Protein AF-A0A961FM32-F1 (afdb_monomer_lite)

Radius of gyration: 15.91 Å; chains: 1; bounding box: 37×33×44 Å

Structure (mmCIF, N/CA/C/O backbone):
data_AF-A0A961FM32-F1
#
_entry.id   AF-A0A961FM32-F1
#
loop_
_atom_site.group_PDB
_atom_site.id
_atom_site.type_symbol
_atom_site.label_atom_id
_atom_site.label_alt_id
_atom_site.label_comp_id
_atom_site.label_asym_id
_atom_site.label_entity_id
_atom_site.label_seq_id
_atom_site.pdbx_PDB_ins_code
_atom_site.Cartn_x
_atom_site.Cartn_y
_atom_site.Cartn_z
_atom_site.occupancy
_atom_site.B_iso_or_equiv
_atom_site.auth_seq_id
_atom_site.auth_comp_id
_atom_site.auth_asym_id
_atom_site.auth_atom_id
_atom_site.pdbx_PDB_model_num
ATOM 1 N N . MET A 1 1 ? -16.865 -15.121 -4.992 1.00 42.72 1 MET A N 1
ATOM 2 C CA . MET A 1 1 ? -15.811 -14.261 -5.569 1.00 42.72 1 MET A CA 1
ATOM 3 C C . MET A 1 1 ? -16.225 -12.824 -5.277 1.00 42.72 1 MET A C 1
ATOM 5 O O . MET A 1 1 ? -17.192 -12.374 -5.871 1.00 42.72 1 MET A O 1
ATOM 9 N N . GLN A 1 2 ? -15.641 -12.173 -4.262 1.00 54.59 2 GLN A N 1
ATOM 10 C CA . GLN A 1 2 ? -15.967 -10.772 -3.947 1.00 54.59 2 GLN A CA 1
ATOM 11 C C . GLN A 1 2 ? -15.608 -9.899 -5.155 1.00 54.59 2 GLN A C 1
ATOM 13 O O . GLN A 1 2 ? -14.522 -10.049 -5.718 1.00 54.59 2 GLN A O 1
ATOM 18 N N . ASP A 1 3 ? -16.516 -9.019 -5.566 1.00 70.19 3 ASP A N 1
ATOM 19 C CA . ASP A 1 3 ? -16.260 -8.085 -6.655 1.00 70.19 3 ASP A CA 1
ATOM 20 C C . ASP A 1 3 ? -15.206 -7.050 -6.222 1.00 70.19 3 ASP A C 1
ATOM 22 O O . ASP A 1 3 ? -15.407 -6.280 -5.283 1.00 70.19 3 ASP A O 1
ATOM 26 N N . LEU A 1 4 ? -14.058 -7.044 -6.906 1.00 83.88 4 LEU A N 1
ATOM 27 C CA . LEU A 1 4 ? -12.960 -6.093 -6.691 1.00 83.88 4 LEU A CA 1
ATOM 28 C C . LEU A 1 4 ? -13.170 -4.768 -7.451 1.00 83.88 4 LEU A C 1
ATOM 30 O O . LEU A 1 4 ? -12.236 -3.975 -7.583 1.00 83.88 4 LEU A O 1
ATOM 34 N N . ALA A 1 5 ? -14.371 -4.502 -7.979 1.00 84.81 5 ALA A N 1
ATOM 35 C CA . ALA A 1 5 ? -14.713 -3.237 -8.630 1.00 84.81 5 ALA A CA 1
ATOM 36 C C . ALA A 1 5 ? -14.410 -2.015 -7.749 1.00 84.81 5 ALA A C 1
ATOM 38 O O . ALA A 1 5 ? -13.849 -1.036 -8.239 1.00 84.81 5 ALA A O 1
ATOM 39 N N . TRP A 1 6 ? -14.684 -2.092 -6.444 1.00 85.62 6 TRP A N 1
ATOM 40 C CA . TRP A 1 6 ? -14.398 -0.994 -5.516 1.00 85.62 6 TRP A CA 1
ATOM 41 C C . TRP A 1 6 ? -12.891 -0.729 -5.353 1.00 85.62 6 TRP A C 1
ATOM 43 O O . TRP A 1 6 ? -12.487 0.426 -5.236 1.00 85.62 6 TRP A O 1
ATOM 53 N N . VAL A 1 7 ? -12.045 -1.768 -5.406 1.00 87.62 7 VAL A N 1
ATOM 54 C CA . VAL A 1 7 ? -10.578 -1.613 -5.370 1.00 87.62 7 VAL A CA 1
ATOM 55 C C . VAL A 1 7 ? -10.103 -0.869 -6.611 1.00 87.62 7 VAL A C 1
ATOM 57 O O . VAL A 1 7 ? -9.335 0.085 -6.512 1.00 87.62 7 VAL A O 1
ATOM 60 N N . ARG A 1 8 ? -10.609 -1.264 -7.785 1.00 87.81 8 ARG A N 1
ATOM 61 C CA . ARG A 1 8 ? -10.300 -0.590 -9.053 1.00 87.81 8 ARG A CA 1
ATOM 62 C C . ARG A 1 8 ? -10.739 0.872 -9.037 1.00 87.81 8 ARG A C 1
ATOM 64 O O . ARG A 1 8 ? -9.985 1.734 -9.485 1.00 87.81 8 ARG A O 1
ATOM 71 N N . TRP A 1 9 ? -11.916 1.154 -8.485 1.00 88.25 9 TRP A N 1
ATOM 72 C CA . TRP A 1 9 ? -12.393 2.520 -8.294 1.00 88.25 9 TRP A CA 1
ATOM 73 C C . TRP A 1 9 ? -11.444 3.333 -7.399 1.00 88.25 9 TRP A C 1
ATOM 75 O O . TRP A 1 9 ? -10.971 4.381 -7.832 1.00 88.25 9 TRP A O 1
ATOM 85 N N . LEU A 1 10 ? -11.054 2.819 -6.224 1.00 88.38 10 LEU A N 1
ATOM 86 C CA . LEU A 1 10 ? -10.088 3.499 -5.344 1.00 88.38 10 LEU A CA 1
ATOM 87 C C . LEU A 1 10 ? -8.738 3.744 -6.027 1.00 88.38 10 LEU A C 1
ATOM 89 O O . LEU A 1 10 ? -8.138 4.808 -5.880 1.00 88.38 10 LEU A O 1
ATOM 93 N N . PHE A 1 11 ? -8.245 2.764 -6.783 1.00 93.12 11 PHE A N 1
ATOM 94 C CA . PHE A 1 11 ? -6.958 2.879 -7.466 1.00 93.12 11 PHE A CA 1
ATOM 95 C C . PHE A 1 11 ? -7.009 3.828 -8.666 1.00 93.12 11 PHE A C 1
ATOM 97 O O . PHE A 1 11 ? -5.969 4.347 -9.072 1.00 93.12 11 PHE A O 1
ATOM 104 N N . THR A 1 12 ? -8.192 4.118 -9.207 1.00 91.69 12 THR A N 1
ATOM 105 C CA . THR A 1 12 ? -8.351 5.106 -10.283 1.00 91.69 12 THR A CA 1
ATOM 106 C C . THR A 1 12 ? -7.938 6.501 -9.810 1.00 91.69 12 THR A C 1
ATOM 108 O O . THR A 1 12 ? -7.167 7.172 -10.493 1.00 91.69 12 THR A O 1
ATOM 111 N N . ASP A 1 13 ? -8.357 6.914 -8.611 1.00 90.69 13 ASP A N 1
ATOM 112 C CA . ASP A 1 13 ? -7.952 8.212 -8.056 1.00 90.69 13 ASP A CA 1
ATOM 113 C C . ASP A 1 13 ? -6.438 8.273 -7.804 1.00 90.69 13 ASP A C 1
ATOM 115 O O . ASP A 1 13 ? -5.785 9.251 -8.167 1.00 90.69 13 ASP A O 1
ATOM 119 N N . LEU A 1 14 ? -5.853 7.199 -7.260 1.00 93.25 14 LEU A N 1
ATOM 120 C CA . LEU A 1 14 ? -4.407 7.120 -7.018 1.00 93.25 14 LEU A CA 1
ATOM 121 C C . LEU A 1 14 ? -3.602 7.224 -8.311 1.00 93.25 14 LEU A C 1
ATOM 123 O O . LEU A 1 14 ? -2.654 7.998 -8.393 1.00 93.25 14 LEU A O 1
ATOM 127 N N . THR A 1 15 ? -3.967 6.437 -9.322 1.00 92.44 15 THR A N 1
ATOM 128 C CA . THR A 1 15 ? -3.249 6.391 -10.606 1.00 92.44 15 THR A CA 1
ATOM 129 C C . THR A 1 15 ? -3.373 7.691 -11.394 1.00 92.44 15 THR A C 1
ATOM 131 O O . THR A 1 15 ? -2.445 8.034 -12.128 1.00 92.44 15 THR A O 1
ATOM 134 N N . ARG A 1 16 ? -4.475 8.429 -11.211 1.00 92.06 16 ARG A N 1
ATOM 135 C CA . ARG A 1 16 ? -4.682 9.760 -11.789 1.00 92.06 16 ARG A CA 1
ATOM 136 C C . ARG A 1 16 ? -3.853 10.837 -11.090 1.00 92.06 16 ARG A C 1
ATOM 138 O O . ARG A 1 16 ? -3.286 11.688 -11.765 1.00 92.06 16 ARG A O 1
ATOM 145 N N . GLU A 1 17 ? -3.822 10.838 -9.759 1.00 93.31 17 GLU A N 1
ATOM 146 C CA . GLU A 1 17 ? -3.236 11.937 -8.976 1.00 93.31 17 GLU A CA 1
ATOM 147 C C . GLU A 1 17 ? -1.742 11.756 -8.683 1.00 93.31 17 GLU A C 1
ATOM 149 O O . GLU A 1 17 ? -1.040 12.738 -8.445 1.00 93.31 17 GLU A O 1
ATOM 154 N N . LEU A 1 18 ? -1.235 10.522 -8.701 1.00 93.06 18 LEU A N 1
ATOM 155 C CA . LEU A 1 18 ? 0.151 10.232 -8.346 1.00 93.06 18 LEU A CA 1
ATOM 156 C C . LEU A 1 18 ? 0.997 9.890 -9.562 1.00 93.06 18 LEU A C 1
ATOM 158 O O . LEU A 1 18 ? 0.548 9.285 -10.540 1.00 93.06 18 LEU A O 1
ATOM 162 N N . SER A 1 19 ? 2.276 10.249 -9.479 1.00 89.19 19 SER A N 1
ATOM 163 C CA . SER A 1 19 ? 3.263 9.839 -10.470 1.00 89.19 19 SER A CA 1
ATOM 164 C C . SER A 1 19 ? 3.929 8.498 -10.141 1.00 89.19 19 SER A C 1
ATOM 166 O O . SER A 1 19 ? 4.382 7.797 -11.047 1.00 89.19 19 SER A O 1
ATOM 168 N N . GLN A 1 20 ? 3.972 8.148 -8.857 1.00 91.00 20 GLN A N 1
ATOM 169 C CA . GLN A 1 20 ? 4.629 6.965 -8.316 1.00 91.00 20 GLN A CA 1
ATOM 170 C C . GLN A 1 20 ? 4.106 6.644 -6.910 1.00 91.00 20 GLN A C 1
ATOM 172 O O . GLN A 1 20 ? 3.483 7.496 -6.273 1.00 91.00 20 GLN A O 1
ATOM 177 N N . LEU A 1 21 ? 4.413 5.439 -6.429 1.00 89.88 21 LEU A N 1
ATOM 178 C CA . LEU A 1 21 ? 4.293 5.052 -5.022 1.00 89.88 21 LEU A CA 1
ATOM 179 C C . LEU A 1 21 ? 5.697 4.851 -4.443 1.00 89.88 21 LEU A C 1
ATOM 181 O O . LEU A 1 21 ? 6.405 5.834 -4.220 1.00 89.88 21 LEU A O 1
ATOM 185 N N . SER A 1 22 ? 6.117 3.598 -4.246 1.00 87.25 22 SER A N 1
ATOM 186 C CA . SER A 1 22 ? 7.429 3.276 -3.683 1.00 87.25 22 SER A CA 1
ATOM 187 C C . SER A 1 22 ? 8.531 3.232 -4.741 1.00 87.25 22 SER A C 1
ATOM 189 O O . SER A 1 22 ? 9.680 3.579 -4.476 1.00 87.25 22 SER A O 1
ATOM 191 N N . LEU A 1 23 ? 8.175 2.808 -5.953 1.00 85.44 23 LEU A N 1
ATOM 192 C CA . LEU A 1 23 ? 9.085 2.658 -7.082 1.00 85.44 23 LEU A CA 1
ATOM 193 C C . LEU A 1 23 ? 9.079 3.882 -7.996 1.00 85.44 23 LEU A C 1
ATOM 195 O O . LEU A 1 23 ? 8.018 4.332 -8.429 1.00 85.44 23 LEU A O 1
ATOM 199 N N . THR A 1 24 ? 10.269 4.352 -8.370 1.00 85.25 24 THR A N 1
ATOM 200 C CA . THR A 1 24 ? 10.417 5.280 -9.497 1.00 85.25 24 THR A CA 1
ATOM 201 C C . THR A 1 24 ? 9.966 4.577 -10.787 1.00 85.25 24 THR A C 1
ATOM 203 O O . THR A 1 24 ? 10.417 3.455 -11.041 1.00 85.25 24 THR A O 1
ATOM 206 N N . PRO A 1 25 ? 9.093 5.192 -11.606 1.00 86.38 25 PRO A N 1
ATOM 207 C CA . PRO A 1 25 ? 8.644 4.604 -12.863 1.00 86.38 25 PRO A CA 1
ATOM 208 C C . PRO A 1 25 ? 9.808 4.361 -13.824 1.00 86.38 25 PRO A C 1
ATOM 210 O O . PRO A 1 25 ? 10.681 5.217 -13.964 1.00 86.38 25 PRO A O 1
ATOM 213 N N . ALA A 1 26 ? 9.786 3.225 -14.520 1.00 86.19 26 ALA A N 1
ATOM 214 C CA . ALA A 1 26 ? 10.669 2.996 -15.656 1.00 86.19 26 ALA A CA 1
ATOM 215 C C . ALA A 1 26 ? 10.279 3.942 -16.801 1.00 86.19 26 ALA A C 1
ATOM 217 O O . ALA A 1 26 ? 9.090 4.129 -17.091 1.00 86.19 26 ALA A O 1
ATOM 218 N N . ALA A 1 27 ? 11.274 4.537 -17.451 1.00 86.38 27 ALA A N 1
ATOM 219 C CA . ALA A 1 27 ? 11.065 5.452 -18.557 1.00 86.38 27 ALA A CA 1
ATOM 220 C C . ALA A 1 27 ? 10.552 4.710 -19.799 1.00 86.38 27 ALA A C 1
ATOM 222 O O . ALA A 1 27 ? 10.791 3.521 -20.007 1.00 86.38 27 ALA A O 1
ATOM 223 N N . LYS A 1 28 ? 9.881 5.443 -20.693 1.00 87.25 28 LYS A N 1
ATOM 224 C CA . LYS A 1 28 ? 9.380 4.901 -21.969 1.00 87.25 28 LYS A CA 1
ATOM 225 C C . LYS A 1 28 ? 10.495 4.314 -22.847 1.00 87.25 28 LYS A C 1
ATOM 227 O O . LYS A 1 28 ? 10.240 3.416 -23.644 1.00 87.25 28 LYS A O 1
ATOM 232 N N . THR A 1 29 ? 11.702 4.855 -22.719 1.00 88.12 29 THR A N 1
ATOM 233 C CA . THR A 1 29 ? 12.902 4.458 -23.465 1.00 88.12 29 THR A CA 1
ATOM 234 C C . THR A 1 29 ? 13.681 3.332 -22.795 1.00 88.12 29 THR A C 1
ATOM 236 O O . THR A 1 29 ? 14.623 2.823 -23.399 1.00 88.12 29 THR A O 1
ATOM 239 N N . ASP A 1 30 ? 13.321 2.947 -21.569 1.00 86.75 30 ASP A N 1
ATOM 240 C CA . ASP A 1 30 ? 14.053 1.916 -20.847 1.00 86.75 30 ASP A CA 1
ATOM 241 C C . ASP A 1 30 ? 13.813 0.537 -21.473 1.00 86.75 30 ASP A C 1
ATOM 243 O O . ASP A 1 30 ? 12.675 0.178 -21.805 1.00 86.75 30 ASP A O 1
ATOM 247 N N . PRO A 1 31 ? 14.863 -0.291 -21.596 1.00 85.69 31 PRO A N 1
ATOM 248 C CA . PRO A 1 31 ? 14.698 -1.680 -21.984 1.00 85.69 31 PRO A CA 1
ATOM 249 C C . PRO A 1 31 ? 13.795 -2.464 -21.007 1.00 85.69 31 PRO A C 1
ATOM 251 O O . PRO A 1 31 ? 13.858 -2.240 -19.796 1.00 85.69 31 PRO A O 1
ATOM 254 N N . PRO A 1 32 ? 13.034 -3.479 -21.470 1.00 82.69 32 PRO A N 1
ATOM 255 C CA . PRO A 1 32 ? 12.127 -4.260 -20.616 1.00 82.69 32 PRO A CA 1
ATOM 256 C C . PRO A 1 32 ? 12.760 -4.930 -19.385 1.00 82.69 32 PRO A C 1
ATOM 258 O O . PRO A 1 32 ? 12.075 -5.221 -18.406 1.00 82.69 32 PRO A O 1
ATOM 261 N N . TRP A 1 33 ? 14.066 -5.201 -19.408 1.00 85.62 33 TRP A N 1
ATOM 262 C CA . TRP A 1 33 ? 14.764 -5.802 -18.271 1.00 85.62 33 TRP A CA 1
ATOM 263 C C . TRP A 1 33 ? 14.967 -4.823 -17.103 1.00 85.62 33 TRP A C 1
ATOM 265 O O . TRP A 1 33 ? 15.111 -5.282 -15.968 1.00 85.62 33 TRP A O 1
ATOM 275 N N . VAL A 1 34 ? 14.916 -3.504 -17.338 1.00 88.00 34 VAL A N 1
ATOM 276 C CA . VAL A 1 34 ? 15.075 -2.472 -16.295 1.00 88.00 34 VAL A CA 1
ATOM 277 C C . VAL A 1 34 ? 13.967 -2.589 -15.254 1.00 88.00 34 VAL A C 1
ATOM 279 O O . VAL A 1 34 ? 14.251 -2.676 -14.061 1.00 88.00 34 VAL A O 1
ATOM 282 N N . SER A 1 35 ? 12.705 -2.708 -15.680 1.00 88.94 35 SER A N 1
ATOM 283 C CA . SER A 1 35 ? 11.584 -2.895 -14.749 1.00 88.94 35 SER A CA 1
ATOM 284 C C . SER A 1 35 ? 11.724 -4.190 -13.940 1.00 88.94 35 SER A C 1
ATOM 286 O O . SER A 1 35 ? 11.384 -4.233 -12.761 1.00 88.94 35 SER A O 1
ATOM 288 N N . SER A 1 36 ? 12.285 -5.245 -14.536 1.00 89.38 36 SER A N 1
ATOM 289 C CA . SER A 1 36 ? 12.526 -6.507 -13.830 1.00 89.38 36 SER A CA 1
ATOM 290 C C . SER A 1 36 ? 13.600 -6.361 -12.748 1.00 89.38 36 SER A C 1
ATOM 292 O O . SER A 1 36 ? 13.448 -6.924 -11.664 1.00 89.38 36 SER A O 1
ATOM 294 N N . GLN A 1 37 ? 14.666 -5.598 -13.005 1.00 90.56 37 GLN A N 1
ATOM 295 C CA . GLN A 1 37 ? 15.701 -5.308 -12.007 1.00 90.56 37 GLN A CA 1
ATOM 296 C C . GLN A 1 37 ? 15.179 -4.399 -10.893 1.00 90.56 37 GLN A C 1
ATOM 298 O O . GLN A 1 37 ? 15.343 -4.731 -9.721 1.00 90.56 37 GLN A O 1
ATOM 303 N N . LEU A 1 38 ? 14.494 -3.306 -11.243 1.00 92.12 38 LEU A N 1
ATOM 304 C CA . LEU A 1 38 ? 13.891 -2.389 -10.272 1.00 92.12 38 LEU A CA 1
ATOM 305 C C . LEU A 1 38 ? 12.905 -3.117 -9.354 1.00 92.12 38 LEU A C 1
ATOM 307 O O . LEU A 1 38 ? 12.938 -2.933 -8.139 1.00 92.12 38 LEU A O 1
ATOM 311 N N . TRP A 1 39 ? 12.085 -4.007 -9.916 1.00 94.44 39 TRP A N 1
ATOM 312 C CA . TRP A 1 39 ? 11.168 -4.833 -9.139 1.00 94.44 39 TRP A CA 1
ATOM 313 C C . TRP A 1 39 ? 11.886 -5.779 -8.182 1.00 94.44 39 TRP A C 1
ATOM 315 O O . TRP A 1 39 ? 11.525 -5.844 -7.011 1.00 94.44 39 TRP A O 1
ATOM 325 N N . ARG A 1 40 ? 12.931 -6.483 -8.636 1.00 93.69 40 ARG A N 1
ATOM 326 C CA . ARG A 1 40 ? 13.734 -7.359 -7.764 1.00 93.69 40 ARG A CA 1
ATOM 327 C C . ARG A 1 40 ? 14.369 -6.581 -6.615 1.00 93.69 40 ARG A C 1
ATOM 329 O O . ARG A 1 40 ? 14.265 -7.009 -5.468 1.00 93.69 40 ARG A O 1
ATOM 336 N N . SER A 1 41 ? 14.969 -5.427 -6.906 1.00 93.06 41 SER A N 1
ATOM 337 C CA . SER A 1 41 ? 15.562 -4.555 -5.889 1.00 93.06 41 SER A CA 1
ATOM 338 C C . SER A 1 41 ? 14.517 -4.080 -4.885 1.00 93.06 41 SER A C 1
ATOM 340 O O . SER A 1 41 ? 14.734 -4.195 -3.682 1.00 93.06 41 SER A O 1
ATOM 342 N N . TYR A 1 42 ? 13.351 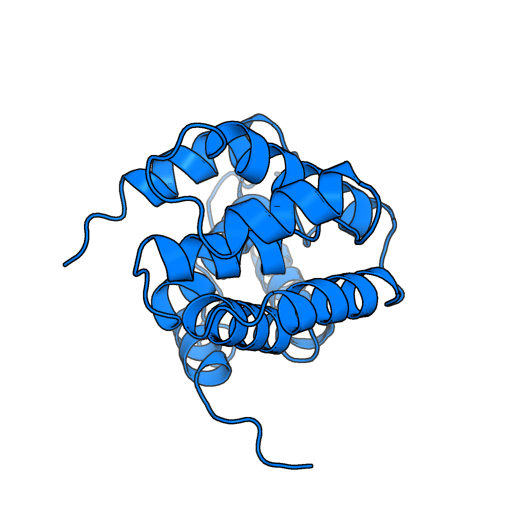-3.634 -5.354 1.00 94.19 42 TYR A N 1
ATOM 343 C CA . TYR A 1 42 ? 12.236 -3.267 -4.484 1.00 94.19 42 TYR A CA 1
ATOM 344 C C . TYR A 1 42 ? 11.787 -4.423 -3.594 1.00 94.19 42 TYR A C 1
ATOM 346 O O . TYR A 1 42 ? 11.620 -4.246 -2.386 1.00 94.19 42 TYR A O 1
ATOM 354 N N . VAL A 1 43 ? 11.635 -5.619 -4.163 1.00 95.19 43 VAL A N 1
ATOM 355 C CA . VAL A 1 43 ? 11.213 -6.797 -3.408 1.00 95.19 43 VAL A CA 1
ATOM 356 C C . VAL A 1 43 ? 12.191 -7.099 -2.274 1.00 95.19 43 VAL A C 1
ATOM 358 O O . VAL A 1 43 ? 11.767 -7.271 -1.132 1.00 95.19 43 VAL A O 1
ATOM 361 N N . MET A 1 44 ? 13.490 -7.115 -2.578 1.00 94.12 44 MET A N 1
ATOM 362 C CA . MET A 1 44 ? 14.537 -7.471 -1.619 1.00 94.12 44 MET A CA 1
ATOM 363 C C . MET A 1 44 ? 14.793 -6.389 -0.573 1.00 94.12 44 MET A C 1
ATOM 365 O O . MET A 1 44 ? 15.023 -6.705 0.589 1.00 94.12 44 MET A O 1
ATOM 369 N N . GLN A 1 45 ? 14.766 -5.118 -0.971 1.00 92.69 45 GLN A N 1
ATOM 370 C CA . GLN A 1 45 ? 15.179 -4.007 -0.110 1.00 92.69 45 GLN A CA 1
ATOM 371 C C . GLN A 1 45 ? 14.009 -3.365 0.635 1.00 92.69 45 GLN A C 1
ATOM 373 O O . GLN A 1 45 ? 14.209 -2.736 1.671 1.00 92.69 45 GLN A O 1
ATOM 378 N N . GLN A 1 46 ? 12.785 -3.489 0.117 1.00 93.25 46 GLN A N 1
ATOM 379 C CA . GLN A 1 46 ? 11.623 -2.795 0.666 1.00 93.25 46 GLN A CA 1
ATOM 380 C C . GLN A 1 46 ? 10.483 -3.747 0.999 1.00 93.25 46 GLN A C 1
ATOM 382 O O . GLN A 1 46 ? 9.981 -3.716 2.122 1.00 93.25 46 GLN A O 1
ATOM 387 N N . PHE A 1 47 ? 10.051 -4.588 0.057 1.00 94.81 47 PHE A N 1
ATOM 388 C CA . PHE A 1 47 ? 8.854 -5.394 0.276 1.00 94.81 47 PHE A CA 1
ATOM 389 C C . PHE A 1 47 ? 9.050 -6.431 1.380 1.00 94.81 47 PHE A C 1
ATOM 391 O O . PHE A 1 47 ? 8.387 -6.346 2.411 1.00 94.81 47 PHE A O 1
ATOM 398 N N . ARG A 1 48 ? 9.987 -7.364 1.190 1.00 94.44 48 ARG A N 1
ATOM 399 C CA . ARG A 1 48 ? 10.264 -8.450 2.138 1.00 94.44 48 ARG A CA 1
ATOM 400 C C . ARG A 1 48 ? 10.627 -7.948 3.541 1.00 94.44 48 ARG A C 1
ATOM 402 O O . ARG A 1 48 ? 9.942 -8.330 4.487 1.00 94.44 48 ARG A O 1
ATOM 409 N N . PRO A 1 49 ? 11.629 -7.063 3.716 1.00 92.56 49 PRO A N 1
ATOM 410 C CA . PRO A 1 49 ? 12.076 -6.689 5.057 1.00 92.56 49 PRO A CA 1
ATOM 411 C C . PRO A 1 49 ? 11.126 -5.727 5.781 1.00 92.56 49 PRO A C 1
ATOM 413 O O . PRO A 1 49 ? 11.226 -5.577 6.997 1.00 92.56 49 PRO A O 1
ATOM 416 N N . ARG A 1 50 ? 10.232 -5.031 5.062 1.00 92.12 50 ARG A N 1
ATOM 417 C CA . ARG A 1 50 ? 9.501 -3.884 5.620 1.00 92.12 50 ARG A CA 1
ATOM 418 C C . ARG A 1 50 ? 8.027 -3.840 5.233 1.00 92.12 50 ARG A C 1
ATOM 420 O O . ARG A 1 50 ? 7.171 -3.920 6.111 1.00 92.12 50 ARG A O 1
ATOM 427 N N . ILE A 1 51 ? 7.699 -3.682 3.951 1.00 95.12 51 ILE A N 1
ATOM 428 C CA . ILE A 1 51 ? 6.316 -3.390 3.533 1.00 95.12 51 ILE A CA 1
ATOM 429 C C . ILE A 1 51 ? 5.387 -4.595 3.723 1.00 95.12 51 ILE A C 1
ATOM 431 O O . ILE A 1 51 ? 4.283 -4.426 4.235 1.00 95.12 51 ILE A O 1
ATOM 435 N N . GLY A 1 52 ? 5.820 -5.802 3.356 1.00 95.38 52 GLY A N 1
ATOM 436 C CA . GLY A 1 52 ? 5.059 -7.042 3.526 1.00 95.38 52 GLY A CA 1
ATOM 437 C C . GLY A 1 52 ? 4.661 -7.286 4.988 1.00 95.38 52 GLY A C 1
ATOM 438 O O . GLY A 1 52 ? 3.462 -7.386 5.273 1.00 95.38 52 GLY A O 1
ATOM 439 N N . PRO A 1 53 ? 5.621 -7.285 5.937 1.00 95.25 53 PRO A N 1
ATOM 440 C CA . PRO A 1 53 ? 5.323 -7.367 7.365 1.00 95.25 53 PRO A CA 1
ATOM 441 C C . PRO A 1 53 ? 4.368 -6.269 7.854 1.00 95.25 53 PRO A C 1
ATOM 443 O O . PRO A 1 53 ? 3.430 -6.560 8.597 1.00 95.25 53 PRO A O 1
ATOM 446 N N . VAL A 1 54 ? 4.547 -5.015 7.413 1.00 96.00 54 VAL A N 1
ATOM 447 C CA . VAL A 1 54 ? 3.654 -3.907 7.796 1.00 96.00 54 VAL A CA 1
ATOM 448 C C . VAL A 1 54 ? 2.232 -4.115 7.277 1.00 96.00 54 VAL A C 1
ATOM 450 O O . VAL A 1 54 ? 1.292 -3.949 8.052 1.00 96.00 54 VAL A O 1
ATOM 453 N N . LEU A 1 55 ? 2.053 -4.503 6.010 1.00 97.31 55 LEU A N 1
ATOM 454 C CA . LEU A 1 55 ? 0.735 -4.788 5.429 1.00 97.31 55 LEU A CA 1
ATOM 455 C C . LEU A 1 55 ? -0.002 -5.850 6.244 1.00 97.31 55 LEU A C 1
ATOM 457 O O . LEU A 1 55 ? -1.162 -5.664 6.612 1.00 97.31 55 LEU A O 1
ATOM 461 N N . ARG A 1 56 ? 0.693 -6.938 6.583 1.00 96.31 56 ARG A N 1
ATOM 462 C CA . ARG A 1 56 ? 0.140 -8.012 7.406 1.00 96.31 56 ARG A CA 1
ATOM 463 C C . ARG A 1 56 ? -0.236 -7.537 8.803 1.00 96.31 56 ARG A C 1
ATOM 465 O O . ARG A 1 56 ? -1.361 -7.769 9.244 1.00 96.31 56 ARG A O 1
ATOM 472 N N . HIS A 1 57 ? 0.690 -6.898 9.515 1.00 96.56 57 HIS A N 1
ATOM 473 C CA . HIS A 1 57 ? 0.445 -6.456 10.886 1.00 96.56 57 HIS A CA 1
ATOM 474 C C . HIS A 1 57 ? -0.662 -5.404 10.953 1.00 96.56 57 HIS A C 1
ATOM 476 O O . HIS A 1 57 ? -1.486 -5.452 11.864 1.00 96.56 57 HIS A O 1
ATOM 482 N N . ALA A 1 58 ? -0.727 -4.496 9.978 1.00 97.25 58 ALA A N 1
ATOM 483 C CA . ALA A 1 58 ? -1.795 -3.512 9.887 1.00 97.25 58 ALA A CA 1
ATOM 484 C C . ALA A 1 58 ? -3.149 -4.176 9.607 1.00 97.25 58 ALA A C 1
ATOM 486 O O . ALA A 1 58 ? -4.129 -3.853 10.273 1.00 97.25 58 ALA A O 1
ATOM 487 N N . TRP A 1 59 ? -3.207 -5.148 8.692 1.00 97.25 59 TRP A N 1
ATOM 488 C CA . TRP A 1 59 ? -4.439 -5.884 8.405 1.00 97.25 59 TRP A CA 1
ATOM 489 C C . TRP A 1 59 ? -4.960 -6.632 9.641 1.00 97.25 59 TRP A C 1
ATOM 491 O O . TRP A 1 59 ? -6.117 -6.463 10.012 1.00 97.25 59 TRP A O 1
ATOM 501 N N . LEU A 1 60 ? -4.090 -7.374 10.340 1.00 96.00 60 LEU A N 1
ATOM 502 C CA . LEU A 1 60 ? -4.445 -8.098 11.571 1.00 96.00 60 LEU A CA 1
ATOM 503 C C . LEU A 1 60 ? -4.845 -7.150 12.711 1.00 96.00 60 LEU A C 1
ATOM 505 O O . LEU A 1 60 ? -5.762 -7.437 13.480 1.00 96.00 60 LEU A O 1
ATOM 509 N N . ALA A 1 61 ? -4.153 -6.017 12.854 1.00 95.94 61 ALA A N 1
ATOM 510 C CA . ALA A 1 61 ? -4.495 -5.020 13.862 1.00 95.94 61 ALA A CA 1
ATOM 511 C C . ALA A 1 61 ? -5.851 -4.366 13.567 1.00 95.94 61 ALA A C 1
ATOM 513 O O . ALA A 1 61 ? -6.617 -4.116 14.498 1.00 95.94 61 ALA A O 1
ATOM 514 N N . ALA A 1 62 ? -6.163 -4.107 12.296 1.00 95.56 62 ALA A N 1
ATOM 515 C CA . ALA A 1 62 ? -7.463 -3.600 11.882 1.00 95.56 62 ALA A CA 1
ATOM 516 C C . ALA A 1 62 ? -8.572 -4.629 12.139 1.00 95.56 62 ALA A C 1
ATOM 518 O O . ALA A 1 62 ? -9.562 -4.282 12.778 1.00 95.56 62 ALA A O 1
ATOM 519 N N . GLU A 1 63 ? -8.363 -5.890 11.758 1.00 94.62 63 GLU A N 1
ATOM 520 C CA . GLU A 1 63 ? -9.320 -6.984 11.973 1.00 94.62 63 GLU A CA 1
ATOM 521 C C . GLU A 1 63 ? -9.698 -7.115 13.458 1.00 94.62 63 GLU A C 1
ATOM 523 O O . GLU A 1 63 ? -10.871 -7.219 13.807 1.00 94.62 63 GLU A O 1
ATOM 528 N N . LYS A 1 64 ? -8.708 -7.006 14.352 1.00 94.31 64 LYS A N 1
ATOM 529 C CA . LYS A 1 64 ? -8.897 -7.083 15.811 1.00 94.31 64 LYS A CA 1
ATOM 530 C C . LYS A 1 64 ? -9.349 -5.770 16.461 1.00 94.31 64 LYS A C 1
ATOM 532 O O . LYS A 1 64 ? -9.465 -5.690 17.680 1.00 94.31 64 LYS A O 1
ATOM 537 N N . GLY A 1 65 ? -9.537 -4.697 15.694 1.00 92.44 65 GLY A N 1
ATOM 538 C CA . GLY A 1 65 ? -9.882 -3.379 16.238 1.00 92.44 65 GLY A CA 1
ATOM 539 C C . GLY A 1 65 ? -8.775 -2.705 17.064 1.00 92.44 65 GLY A C 1
ATOM 540 O O . GLY A 1 65 ? -9.037 -1.747 17.797 1.00 92.44 65 GLY A O 1
ATOM 541 N N . HIS A 1 66 ? -7.526 -3.159 16.944 1.00 93.31 66 HIS A N 1
ATOM 542 C CA . HIS A 1 66 ? -6.362 -2.694 17.701 1.00 93.31 66 HIS A CA 1
ATOM 543 C C . HIS A 1 66 ? -5.798 -1.367 17.160 1.00 93.31 66 HIS A C 1
ATOM 545 O O . HIS A 1 66 ? -4.675 -1.290 16.657 1.00 93.31 66 HIS A O 1
ATOM 551 N N . THR A 1 67 ? -6.540 -0.269 17.319 1.00 90.19 67 THR A N 1
ATOM 552 C CA . THR A 1 67 ? -6.141 1.055 16.800 1.00 90.19 67 THR A CA 1
ATOM 553 C C . THR A 1 67 ? -4.799 1.554 17.351 1.00 90.19 67 THR A C 1
ATOM 555 O O . THR A 1 67 ? -4.038 2.195 16.631 1.00 90.19 67 THR A O 1
ATOM 558 N N . ARG A 1 68 ? -4.458 1.245 18.613 1.00 92.62 68 ARG A N 1
ATOM 559 C CA . ARG A 1 68 ? -3.136 1.590 19.174 1.00 92.62 68 ARG A CA 1
ATOM 560 C C . ARG A 1 68 ? -1.997 0.929 18.390 1.00 92.62 68 ARG A C 1
ATOM 562 O O . ARG A 1 68 ? -0.986 1.580 18.152 1.00 92.62 68 ARG A O 1
ATOM 569 N N . GLY A 1 69 ? -2.195 -0.317 17.955 1.00 93.75 69 GLY A N 1
ATOM 570 C CA . GLY A 1 69 ? -1.243 -1.045 17.118 1.00 93.75 69 GLY A CA 1
ATOM 571 C C . GLY A 1 69 ? -1.069 -0.400 15.744 1.00 93.75 69 GLY A C 1
ATOM 572 O O . GLY A 1 69 ? 0.060 -0.212 15.310 1.00 93.75 69 GLY A O 1
ATOM 573 N N . LEU A 1 70 ? -2.166 0.031 15.108 1.00 95.69 70 LEU A N 1
ATOM 574 C CA . LEU A 1 70 ? -2.116 0.742 13.821 1.00 95.69 70 LEU A CA 1
ATOM 575 C C . LEU A 1 70 ? -1.298 2.038 13.897 1.00 95.69 70 LEU A C 1
ATOM 577 O O . LEU A 1 70 ? -0.475 2.294 13.023 1.00 95.69 70 LEU A O 1
ATOM 581 N N . ARG A 1 71 ? -1.485 2.837 14.957 1.00 95.38 71 ARG A N 1
ATOM 582 C CA . ARG A 1 71 ? -0.719 4.081 15.154 1.00 95.38 71 ARG A CA 1
ATOM 583 C C . ARG A 1 71 ? 0.771 3.806 15.334 1.00 95.38 71 ARG A C 1
ATOM 585 O O . ARG A 1 71 ? 1.579 4.400 14.630 1.00 95.38 71 ARG A O 1
ATOM 592 N N . ARG A 1 72 ? 1.112 2.835 16.191 1.00 95.62 72 ARG A N 1
ATOM 593 C CA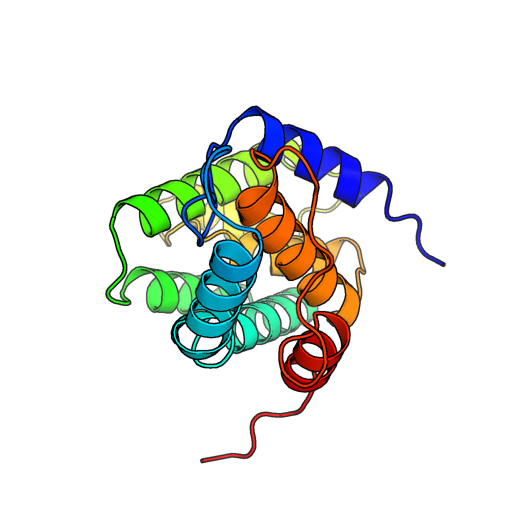 . ARG A 1 72 ? 2.503 2.428 16.435 1.00 95.62 72 ARG A CA 1
ATOM 594 C C . ARG A 1 72 ? 3.187 1.937 15.159 1.00 95.62 72 ARG A C 1
ATOM 596 O O . ARG A 1 72 ? 4.320 2.320 14.900 1.00 95.62 72 ARG A O 1
ATOM 603 N N . LEU A 1 73 ? 2.497 1.132 14.346 1.00 95.94 73 LEU A N 1
ATOM 604 C CA . LEU A 1 73 ? 3.014 0.698 13.044 1.00 95.94 73 LEU A CA 1
ATOM 605 C C . LEU A 1 73 ? 3.283 1.892 12.119 1.00 95.94 73 LEU A C 1
ATOM 607 O O . LEU A 1 73 ? 4.276 1.888 11.396 1.00 95.94 73 LEU A O 1
ATOM 611 N N . SER A 1 74 ? 2.426 2.917 12.155 1.00 95.12 74 SER A N 1
ATOM 612 C CA . SER A 1 74 ? 2.590 4.115 11.323 1.00 95.12 74 SER A CA 1
ATOM 613 C C . SER A 1 74 ? 3.789 4.948 11.741 1.00 95.12 74 SER A C 1
ATOM 615 O O . SER A 1 74 ? 4.602 5.327 10.904 1.00 95.12 74 SER A O 1
ATOM 617 N N . GLU A 1 75 ? 3.958 5.161 13.042 1.00 95.19 75 GLU A N 1
ATOM 618 C CA . GLU A 1 75 ? 5.136 5.828 13.599 1.00 95.19 75 GLU A CA 1
ATOM 619 C C . GLU A 1 75 ? 6.426 5.069 13.258 1.00 95.19 75 GLU A C 1
ATOM 621 O O . GLU A 1 75 ? 7.399 5.676 12.813 1.00 95.19 75 GLU A O 1
ATOM 626 N N . GLN A 1 76 ? 6.419 3.738 13.399 1.00 95.06 76 GLN A N 1
ATOM 627 C CA . GLN A 1 76 ? 7.559 2.878 13.066 1.00 95.06 76 GLN A CA 1
ATOM 628 C C . GLN A 1 76 ? 7.924 2.933 11.578 1.00 95.06 76 GLN A C 1
ATOM 630 O O . GLN A 1 76 ? 9.098 3.017 11.235 1.00 95.06 76 GLN A O 1
ATOM 635 N N . LEU A 1 77 ? 6.939 2.893 10.679 1.00 94.44 77 LEU A N 1
ATOM 636 C CA . LEU A 1 77 ? 7.195 2.979 9.240 1.00 94.44 77 LEU A CA 1
ATOM 637 C C . LEU A 1 77 ? 7.666 4.386 8.823 1.00 94.44 77 LEU A C 1
ATOM 639 O O . LEU A 1 77 ? 8.490 4.540 7.915 1.00 94.44 77 LEU A O 1
ATOM 643 N N . ALA A 1 78 ? 7.166 5.431 9.480 1.00 93.12 78 ALA A N 1
ATOM 644 C CA . ALA A 1 78 ? 7.557 6.808 9.199 1.00 93.12 78 ALA A CA 1
ATOM 645 C C . ALA A 1 78 ? 8.981 7.141 9.677 1.00 93.12 78 ALA A C 1
ATOM 647 O O . ALA A 1 78 ? 9.690 7.903 9.003 1.00 93.12 78 ALA A O 1
ATOM 648 N N . SER A 1 79 ? 9.411 6.559 10.804 1.00 93.50 79 SER A N 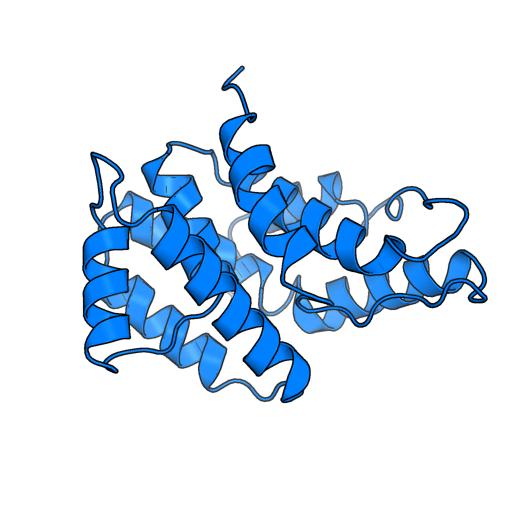1
ATOM 649 C CA . SER A 1 79 ? 10.744 6.779 11.383 1.00 93.50 79 SER A CA 1
ATOM 650 C C . SER A 1 79 ? 11.871 6.114 10.594 1.00 93.50 79 SER A C 1
ATOM 652 O O . SER A 1 79 ? 13.018 6.540 10.697 1.00 93.50 79 SER A O 1
ATOM 654 N N . GLN A 1 80 ? 11.559 5.121 9.760 1.00 92.19 80 GLN A N 1
ATOM 655 C CA . GLN A 1 80 ? 12.547 4.455 8.916 1.00 92.19 80 GLN A CA 1
ATOM 656 C C . GLN A 1 80 ? 13.162 5.411 7.885 1.00 92.19 80 GLN A C 1
ATOM 658 O O . GLN A 1 80 ? 12.487 6.276 7.307 1.00 92.19 80 GLN A O 1
ATOM 663 N N . GLU A 1 81 ? 14.459 5.240 7.638 1.00 90.88 81 GLU A N 1
ATOM 664 C CA . GLU A 1 81 ? 15.199 5.996 6.633 1.00 90.88 81 GLU A CA 1
ATOM 665 C C . GLU A 1 81 ? 14.780 5.555 5.228 1.00 90.88 81 GLU A C 1
ATOM 667 O O . GLU A 1 81 ? 14.849 4.377 4.879 1.00 90.88 81 GLU A O 1
ATOM 672 N N . ARG A 1 82 ? 14.249 6.503 4.448 1.00 89.81 82 ARG A N 1
ATOM 673 C CA . ARG A 1 82 ? 13.668 6.275 3.118 1.00 89.81 82 ARG A CA 1
ATOM 674 C C . ARG A 1 82 ? 13.803 7.540 2.278 1.00 89.81 82 ARG A C 1
ATOM 676 O O . ARG A 1 82 ? 13.738 8.632 2.857 1.00 89.81 82 ARG A O 1
ATOM 683 N N . PRO A 1 83 ? 13.907 7.432 0.943 1.00 90.31 83 PRO A N 1
ATOM 684 C CA . PRO A 1 83 ? 13.910 8.595 0.067 1.00 90.31 83 PRO A CA 1
ATOM 685 C C . PRO A 1 83 ? 12.710 9.516 0.334 1.00 90.31 83 PRO A C 1
ATOM 687 O O . PRO A 1 83 ? 11.571 9.062 0.456 1.00 90.31 83 PRO A O 1
ATOM 690 N N . LEU A 1 84 ? 12.941 10.833 0.384 1.00 89.81 84 LEU A N 1
ATOM 691 C CA . LEU A 1 84 ? 11.883 11.814 0.665 1.00 89.81 84 LEU A CA 1
ATOM 692 C C . LEU A 1 84 ? 10.720 11.723 -0.338 1.00 89.81 84 LEU A C 1
ATOM 694 O O . LEU A 1 84 ? 9.565 11.915 0.038 1.00 89.81 84 LEU A O 1
ATOM 698 N N . ALA A 1 85 ? 11.020 11.411 -1.601 1.00 89.81 85 ALA A N 1
ATOM 699 C CA . ALA A 1 85 ? 10.014 11.207 -2.638 1.00 89.81 85 ALA A CA 1
ATOM 700 C C . ALA A 1 85 ? 9.077 10.028 -2.316 1.00 89.81 85 ALA A C 1
ATOM 702 O O . ALA A 1 85 ? 7.866 10.170 -2.462 1.00 89.81 85 ALA A O 1
ATOM 703 N N . GLU A 1 86 ? 9.613 8.912 -1.806 1.00 90.88 86 GLU A N 1
ATOM 704 C CA . GLU A 1 86 ? 8.817 7.763 -1.349 1.00 90.88 86 GLU A CA 1
ATOM 705 C C . GLU A 1 86 ? 7.918 8.164 -0.172 1.00 90.88 86 GLU A C 1
ATOM 707 O O . GLU A 1 86 ? 6.717 7.895 -0.188 1.00 90.88 86 GLU A O 1
ATOM 712 N N . LYS A 1 87 ? 8.468 8.854 0.840 1.00 92.12 87 LYS A N 1
ATOM 713 C CA . LYS A 1 87 ? 7.683 9.296 2.009 1.00 92.12 87 LYS A CA 1
ATOM 714 C C . LYS A 1 87 ? 6.526 10.207 1.595 1.00 92.12 87 LYS A C 1
ATOM 716 O O . LYS A 1 87 ? 5.391 9.997 2.018 1.00 92.12 87 LYS A O 1
ATOM 721 N N . LYS A 1 88 ? 6.795 11.190 0.728 1.00 93.56 88 LYS A N 1
ATOM 722 C CA . LYS A 1 88 ? 5.769 12.101 0.196 1.00 93.56 88 LYS A CA 1
ATOM 723 C C . LYS A 1 88 ? 4.696 11.352 -0.597 1.00 93.56 88 LYS A C 1
ATOM 725 O O . LYS A 1 88 ? 3.516 11.626 -0.397 1.00 93.56 88 LYS A O 1
ATOM 730 N N . ALA A 1 89 ? 5.088 10.401 -1.447 1.00 94.00 89 ALA A N 1
ATOM 731 C CA . ALA A 1 89 ? 4.150 9.589 -2.218 1.00 94.00 89 ALA A CA 1
ATOM 732 C C . ALA A 1 89 ? 3.270 8.708 -1.315 1.00 94.00 89 ALA A C 1
ATOM 734 O O . ALA A 1 89 ? 2.056 8.669 -1.504 1.00 94.00 89 ALA A O 1
ATOM 735 N N . SER A 1 90 ? 3.854 8.075 -0.289 1.00 95.25 90 SER A N 1
ATOM 736 C CA . SER A 1 90 ? 3.118 7.286 0.711 1.00 95.25 90 SER A CA 1
ATOM 737 C C . SER A 1 90 ? 2.060 8.129 1.432 1.00 95.25 90 SER A C 1
ATOM 739 O O . SER A 1 90 ? 0.893 7.738 1.500 1.00 95.25 90 SER A O 1
ATOM 741 N N . ILE A 1 91 ? 2.437 9.325 1.900 1.00 95.69 91 ILE A N 1
ATOM 742 C CA . ILE A 1 91 ? 1.520 10.247 2.586 1.00 95.69 91 ILE A CA 1
ATOM 743 C C . ILE A 1 91 ? 0.410 10.733 1.654 1.00 95.69 91 ILE A C 1
ATOM 745 O O . ILE A 1 91 ? -0.762 10.744 2.036 1.00 95.69 91 ILE A O 1
ATOM 749 N N . ALA A 1 92 ? 0.754 11.101 0.419 1.00 96.31 92 ALA A N 1
ATOM 750 C CA . ALA A 1 92 ? -0.224 11.544 -0.567 1.00 96.31 92 ALA A CA 1
ATOM 751 C C . ALA A 1 92 ? -1.232 10.432 -0.904 1.00 96.31 92 ALA A C 1
ATOM 753 O O . ALA A 1 92 ? -2.440 10.669 -0.884 1.00 96.31 92 ALA A O 1
ATOM 754 N N . ALA A 1 93 ? -0.758 9.204 -1.128 1.00 96.81 93 ALA A N 1
ATOM 755 C CA . ALA A 1 93 ? -1.603 8.046 -1.404 1.00 96.81 93 ALA A CA 1
ATOM 756 C C . ALA A 1 93 ? -2.540 7.716 -0.231 1.00 96.81 93 ALA A C 1
ATOM 758 O O . ALA A 1 93 ? -3.736 7.491 -0.433 1.00 96.81 93 ALA A O 1
ATOM 759 N N . ALA A 1 94 ? -2.033 7.752 1.005 1.00 96.56 94 ALA A N 1
ATOM 760 C CA . ALA A 1 94 ? -2.859 7.608 2.200 1.00 96.56 94 ALA A CA 1
ATOM 761 C C . ALA A 1 94 ? -3.942 8.697 2.285 1.00 96.56 94 ALA A C 1
ATOM 763 O O . ALA A 1 94 ? -5.105 8.397 2.561 1.00 96.56 94 ALA A O 1
ATOM 764 N N . GLY A 1 95 ? -3.580 9.953 2.007 1.00 95.75 95 GLY A N 1
ATOM 765 C CA . GLY A 1 95 ? -4.507 11.084 1.986 1.00 95.75 95 GLY A CA 1
ATOM 766 C C . GLY A 1 95 ? -5.639 10.912 0.971 1.00 95.75 95 GLY A C 1
ATOM 767 O O . GLY A 1 95 ? -6.803 11.126 1.319 1.00 95.75 95 GLY A O 1
ATOM 768 N N . ILE A 1 96 ? -5.316 10.461 -0.246 1.00 95.62 96 ILE A N 1
ATOM 769 C CA . ILE A 1 96 ? -6.303 10.157 -1.294 1.00 95.62 96 ILE A CA 1
ATOM 770 C C . ILE A 1 96 ? -7.290 9.100 -0.790 1.00 95.62 96 ILE A C 1
ATOM 772 O O . ILE A 1 96 ? -8.492 9.355 -0.770 1.00 95.62 96 ILE A O 1
ATOM 776 N N . LEU A 1 97 ? -6.809 7.964 -0.276 1.00 94.62 97 LEU A N 1
ATOM 777 C CA . LEU A 1 97 ? -7.694 6.914 0.240 1.00 94.62 97 LEU A CA 1
ATOM 778 C C . LEU A 1 97 ? -8.593 7.388 1.379 1.00 94.62 97 LEU A C 1
ATOM 780 O O . LEU A 1 97 ? -9.789 7.089 1.398 1.00 94.62 97 LEU A O 1
ATOM 784 N N . LEU A 1 98 ? -8.034 8.107 2.353 1.00 94.19 98 LEU A N 1
ATOM 785 C CA . LEU A 1 98 ? -8.786 8.585 3.513 1.00 94.19 98 LEU A CA 1
ATOM 786 C C . LEU A 1 98 ? -9.872 9.585 3.119 1.00 94.19 98 LEU A C 1
ATOM 788 O O . LEU A 1 98 ? -10.935 9.586 3.747 1.00 94.19 98 LEU A O 1
ATOM 792 N N . ARG A 1 99 ? -9.607 10.407 2.096 1.00 93.25 99 ARG A N 1
ATOM 793 C CA . ARG A 1 99 ? -10.565 11.342 1.502 1.00 93.25 99 ARG A CA 1
ATOM 794 C C . ARG A 1 99 ? -11.662 10.594 0.753 1.00 93.25 99 ARG A C 1
ATOM 796 O O . ARG A 1 99 ? -12.833 10.802 1.060 1.00 93.25 99 ARG A O 1
ATOM 803 N N . THR A 1 100 ? -11.291 9.692 -0.153 1.00 90.88 100 THR A N 1
ATOM 804 C CA . THR A 1 100 ? -12.230 8.921 -0.983 1.00 90.88 100 THR A CA 1
ATOM 805 C C . THR A 1 100 ? -13.152 8.031 -0.136 1.00 90.88 100 THR A C 1
ATOM 807 O O . THR A 1 100 ? -14.298 7.787 -0.497 1.00 90.88 100 THR A O 1
ATOM 810 N N . THR A 1 101 ? -12.705 7.608 1.049 1.00 90.19 101 THR A N 1
ATOM 811 C CA . THR A 1 101 ? -13.463 6.714 1.948 1.00 90.19 101 THR A CA 1
ATOM 812 C C . THR A 1 101 ? -14.149 7.435 3.113 1.00 90.19 101 THR A C 1
ATOM 814 O O . THR A 1 101 ? -14.685 6.780 4.010 1.00 90.19 101 THR A O 1
ATOM 817 N N . ARG A 1 102 ? -14.147 8.776 3.142 1.00 87.38 102 ARG A N 1
ATOM 818 C CA . ARG A 1 102 ? -14.643 9.581 4.277 1.00 87.38 102 ARG A CA 1
ATOM 819 C C . ARG A 1 102 ? -16.113 9.326 4.621 1.00 87.38 102 ARG A C 1
ATOM 821 O O . ARG A 1 102 ? -16.468 9.384 5.794 1.00 87.38 102 ARG A O 1
ATOM 828 N N . THR A 1 103 ? -16.949 9.064 3.621 1.00 84.38 103 THR A N 1
ATOM 829 C CA . THR A 1 103 ? -18.409 8.919 3.762 1.00 84.38 103 THR A CA 1
ATOM 830 C C . THR A 1 103 ? -18.877 7.467 3.837 1.00 84.38 103 THR A C 1
ATOM 832 O O . THR A 1 103 ? -20.078 7.215 3.854 1.00 84.38 103 THR A O 1
ATOM 835 N N . ALA A 1 104 ? -17.960 6.496 3.895 1.00 83.31 104 ALA A N 1
ATOM 836 C CA . ALA A 1 104 ? -18.348 5.094 3.986 1.00 83.31 104 ALA A CA 1
ATOM 837 C C . ALA A 1 104 ? -19.124 4.800 5.284 1.00 83.31 104 ALA A C 1
ATOM 839 O O . ALA A 1 104 ? -18.740 5.262 6.362 1.00 83.31 104 ALA A O 1
ATOM 840 N N . LEU A 1 105 ? -20.189 4.000 5.171 1.00 69.12 105 LEU A N 1
ATOM 841 C CA . LEU A 1 105 ? -21.149 3.691 6.243 1.00 69.12 105 LEU A CA 1
ATOM 842 C C . LEU A 1 105 ? -20.533 2.938 7.442 1.00 69.12 105 LEU A C 1
ATOM 844 O O . LEU A 1 105 ? -21.098 2.958 8.533 1.00 69.12 105 LEU A O 1
ATOM 848 N N . HIS A 1 106 ? -19.339 2.353 7.288 1.00 72.81 106 HIS A N 1
ATOM 849 C CA . HIS A 1 106 ? -18.616 1.660 8.356 1.00 72.81 106 HIS A CA 1
ATOM 850 C C . HIS A 1 106 ? -17.157 2.105 8.417 1.00 72.81 106 HIS A C 1
ATOM 852 O O . HIS A 1 106 ? -16.316 1.681 7.630 1.00 72.81 106 HIS A O 1
ATOM 858 N N . GLN A 1 107 ? -16.855 2.979 9.378 1.00 78.88 107 GLN A N 1
ATOM 859 C CA . GLN A 1 107 ? -15.516 3.546 9.524 1.00 78.88 107 GLN A CA 1
ATOM 860 C C . GLN A 1 107 ? -14.634 2.746 10.487 1.00 78.88 107 GLN A C 1
ATOM 862 O O . GLN A 1 107 ? -13.433 2.669 10.263 1.00 78.88 107 GLN A O 1
ATOM 867 N N . GLY A 1 108 ? -15.190 2.132 11.537 1.00 87.88 108 GLY A N 1
ATOM 868 C CA . GLY A 1 108 ? -14.466 1.202 12.415 1.00 87.88 108 GLY A CA 1
ATOM 869 C C . GLY A 1 108 ? -13.037 1.655 12.801 1.00 87.88 108 GLY A C 1
ATOM 870 O O . GLY A 1 108 ? -12.827 2.818 13.168 1.00 87.88 108 GLY A O 1
ATOM 871 N N . PRO A 1 109 ? -12.031 0.765 12.710 1.00 91.56 109 PRO A N 1
ATOM 872 C CA . PRO A 1 109 ? -10.620 1.095 12.937 1.00 91.56 109 PRO A CA 1
ATOM 873 C C . PRO A 1 109 ? -10.066 2.197 12.021 1.00 91.56 109 PRO A C 1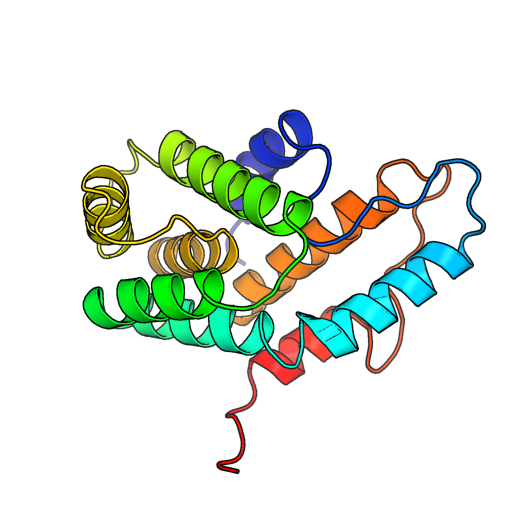
ATOM 875 O O . PRO A 1 109 ? -9.236 2.987 12.471 1.00 91.56 109 PRO A O 1
ATOM 878 N N . LEU A 1 110 ? -10.545 2.302 10.777 1.00 92.50 110 LEU A N 1
ATOM 879 C CA . LEU A 1 110 ? -10.134 3.334 9.819 1.00 92.50 110 LEU A CA 1
ATOM 880 C C . LEU A 1 110 ? -10.601 4.724 10.246 1.00 92.50 110 LEU A C 1
ATOM 882 O O . LEU A 1 110 ? -9.852 5.680 10.104 1.00 92.50 110 LEU A O 1
ATOM 886 N N . GLY A 1 111 ? -11.802 4.847 10.810 1.00 92.69 111 GLY A N 1
ATOM 887 C CA . GLY A 1 111 ? -12.311 6.101 11.358 1.00 92.69 111 GLY A CA 1
ATOM 888 C C . GLY A 1 111 ? -11.437 6.608 12.496 1.00 92.69 111 GLY A C 1
ATOM 889 O O . GLY A 1 111 ? -11.068 7.780 12.519 1.00 92.69 111 GLY A O 1
ATOM 890 N N . LYS A 1 112 ? -11.033 5.704 13.396 1.00 93.00 112 LYS A N 1
ATOM 891 C CA . LYS A 1 112 ? -10.130 6.037 14.503 1.00 93.00 112 LYS A CA 1
ATOM 892 C C . LYS A 1 112 ? -8.717 6.372 14.015 1.00 93.00 112 LYS A C 1
ATOM 894 O O . LYS A 1 112 ? -8.113 7.310 14.526 1.00 93.00 112 LYS A O 1
ATOM 899 N N . LEU A 1 113 ? -8.202 5.646 13.018 1.00 94.12 113 LEU A N 1
ATOM 900 C CA . LEU A 1 113 ? -6.922 5.963 12.378 1.00 94.12 113 LEU A CA 1
ATOM 901 C C . LEU A 1 113 ? -6.979 7.330 11.678 1.00 94.12 113 LEU A C 1
ATOM 903 O O . LEU A 1 113 ? -6.084 8.145 11.871 1.00 94.12 113 LEU A O 1
ATOM 907 N N . ARG A 1 114 ? -8.061 7.625 10.944 1.00 94.62 114 ARG A N 1
ATOM 908 C CA . ARG A 1 114 ? -8.290 8.925 10.297 1.00 94.62 114 ARG A CA 1
ATOM 909 C C . ARG A 1 114 ? -8.300 10.058 11.319 1.00 94.62 114 ARG A C 1
ATOM 911 O O . ARG A 1 114 ? -7.611 11.048 11.110 1.00 94.62 114 ARG A O 1
ATOM 918 N N . ALA A 1 115 ? -9.031 9.900 12.423 1.00 93.81 115 ALA A N 1
ATOM 919 C CA . ALA A 1 115 ? -9.077 10.896 13.490 1.00 93.81 115 ALA A CA 1
ATOM 920 C C . ALA A 1 115 ? -7.692 11.129 14.119 1.00 93.81 115 ALA A C 1
ATOM 922 O O . ALA A 1 115 ? -7.306 12.270 14.348 1.00 93.81 115 ALA A O 1
ATOM 923 N N . ALA A 1 116 ? -6.914 10.063 14.344 1.00 93.75 116 ALA A N 1
ATOM 924 C CA . ALA A 1 116 ? -5.551 10.178 14.859 1.00 93.75 116 ALA A CA 1
ATOM 925 C C . ALA A 1 116 ? -4.621 10.927 13.890 1.00 93.75 116 ALA A C 1
ATOM 927 O O . ALA A 1 116 ? -3.873 11.799 14.319 1.00 93.75 116 ALA A O 1
ATOM 928 N N . ILE A 1 117 ? -4.709 10.636 12.591 1.00 94.75 117 ILE A N 1
ATOM 929 C CA . ILE A 1 117 ? -3.955 11.341 11.545 1.00 94.75 117 ILE A CA 1
ATOM 930 C C . ILE A 1 117 ? -4.348 12.823 11.493 1.00 94.75 117 ILE A C 1
ATOM 932 O O . ILE A 1 117 ? -3.480 13.686 11.465 1.00 94.75 117 ILE A O 1
ATOM 936 N N . GLN A 1 118 ? -5.647 13.136 11.529 1.00 94.25 118 GLN A N 1
ATOM 937 C CA . GLN A 1 118 ? -6.150 14.519 11.523 1.00 94.25 118 GLN A CA 1
ATOM 938 C C . GLN A 1 118 ? -5.720 15.312 12.762 1.00 94.25 118 GLN A C 1
ATOM 940 O O . GLN A 1 118 ? -5.497 16.514 12.673 1.00 94.25 118 GLN A O 1
ATOM 945 N N . ALA A 1 119 ? -5.573 14.637 13.903 1.00 94.75 119 ALA A N 1
ATOM 946 C CA . ALA A 1 119 ? -5.045 15.213 15.134 1.00 94.75 119 ALA A CA 1
ATOM 947 C C . ALA A 1 119 ? -3.502 15.265 15.178 1.00 94.75 119 ALA A C 1
ATOM 949 O O . ALA A 1 119 ? -2.944 15.545 16.235 1.00 94.75 119 ALA A O 1
ATOM 950 N N . ASN A 1 120 ? -2.805 14.958 14.074 1.00 93.12 120 ASN A N 1
ATOM 951 C CA . ASN A 1 120 ? -1.343 14.830 13.998 1.00 93.12 120 ASN A CA 1
ATOM 952 C C . ASN A 1 120 ? -0.739 13.845 15.020 1.00 93.12 120 ASN A C 1
ATOM 954 O O . ASN A 1 120 ? 0.437 13.935 15.361 1.00 93.12 120 ASN A O 1
ATOM 958 N N . ALA A 1 121 ? -1.526 12.879 15.502 1.00 93.06 121 ALA A N 1
ATOM 959 C CA . ALA A 1 121 ? -1.080 11.895 16.484 1.00 93.06 121 ALA A CA 1
ATOM 960 C C . ALA A 1 121 ? -0.286 10.740 15.854 1.00 93.06 121 ALA A C 1
ATOM 962 O O . ALA A 1 121 ? 0.381 10.006 16.571 1.00 93.06 121 ALA A O 1
ATOM 963 N N . CYS A 1 122 ? -0.383 10.544 14.537 1.00 93.31 122 CYS A N 1
ATOM 964 C CA . CYS A 1 122 ? 0.460 9.615 13.792 1.00 93.31 122 CYS A CA 1
ATOM 965 C C . CYS A 1 122 ? 0.532 10.007 12.304 1.00 93.31 122 CYS A C 1
ATOM 967 O O . CYS A 1 122 ? -0.417 10.605 11.787 1.00 93.31 122 CYS A O 1
ATOM 969 N N . PRO A 1 123 ? 1.598 9.620 11.581 1.00 94.31 123 PRO A N 1
ATOM 970 C CA . PRO A 1 123 ? 1.698 9.833 10.138 1.00 94.31 123 PRO A CA 1
ATOM 971 C C . PRO A 1 123 ? 0.653 9.032 9.351 1.00 94.31 123 PRO A C 1
ATOM 973 O O . PRO A 1 123 ? 0.139 8.014 9.823 1.00 94.31 123 PRO A O 1
ATOM 976 N N . ALA A 1 124 ? 0.352 9.475 8.131 1.00 93.12 124 ALA A N 1
ATOM 977 C CA . ALA A 1 124 ? -0.527 8.771 7.203 1.00 93.12 124 ALA A CA 1
ATOM 978 C C . ALA A 1 124 ? 0.307 7.912 6.244 1.00 93.12 124 ALA A C 1
ATOM 980 O O . ALA A 1 124 ? 0.720 8.392 5.198 1.00 93.12 124 ALA A O 1
ATOM 981 N N . GLU A 1 125 ? 0.582 6.654 6.584 1.00 95.88 125 GLU A N 1
ATOM 982 C CA . GLU A 1 125 ? 1.352 5.765 5.703 1.00 95.88 125 GLU A CA 1
ATOM 983 C C . GLU A 1 125 ? 0.433 4.888 4.845 1.00 95.88 125 GLU A C 1
ATOM 985 O O . GLU A 1 125 ? -0.433 4.167 5.356 1.00 95.88 125 GLU A O 1
ATOM 990 N N . TRP A 1 126 ? 0.651 4.922 3.529 1.00 95.81 126 TRP A N 1
ATOM 991 C CA . TRP A 1 126 ? -0.177 4.237 2.536 1.00 95.81 126 TRP A CA 1
ATOM 992 C C . TRP A 1 126 ? -0.376 2.738 2.808 1.00 95.81 126 TRP A C 1
ATOM 994 O O . TRP A 1 126 ? -1.535 2.314 2.830 1.00 95.81 126 TRP A O 1
ATOM 1004 N N . PRO A 1 127 ? 0.673 1.930 3.084 1.00 96.81 127 PRO A N 1
ATOM 1005 C CA . PRO A 1 127 ? 0.496 0.499 3.337 1.00 96.81 127 PRO A CA 1
ATOM 1006 C C . PRO A 1 127 ? -0.461 0.216 4.501 1.00 96.81 127 PRO A C 1
ATOM 1008 O O . PRO A 1 127 ? -1.259 -0.716 4.449 1.00 96.81 127 PRO A O 1
ATOM 1011 N N . ILE A 1 128 ? -0.432 1.051 5.541 1.00 97.69 128 ILE A N 1
ATOM 1012 C CA . ILE A 1 128 ? -1.241 0.866 6.749 1.00 97.69 128 ILE A CA 1
ATOM 1013 C C . ILE A 1 128 ? -2.691 1.247 6.483 1.00 97.69 128 ILE A C 1
ATOM 1015 O O . ILE A 1 128 ? -3.602 0.504 6.853 1.00 97.69 128 ILE A O 1
ATOM 1019 N N . VAL A 1 129 ? -2.916 2.381 5.815 1.00 96.75 129 VAL A N 1
ATOM 1020 C CA . VAL A 1 129 ? -4.262 2.819 5.429 1.00 96.75 129 VAL A CA 1
ATOM 1021 C C . VAL A 1 129 ? -4.901 1.808 4.476 1.00 96.75 129 VAL A C 1
ATOM 1023 O O . VAL A 1 129 ? -6.044 1.410 4.700 1.00 96.75 129 VAL A O 1
ATOM 1026 N N . TRP A 1 130 ? -4.158 1.333 3.473 1.00 97.38 130 TRP A N 1
ATOM 1027 C CA . TRP A 1 130 ? -4.618 0.311 2.533 1.00 97.38 130 TRP A CA 1
ATOM 1028 C C . TRP A 1 130 ? -4.978 -1.005 3.233 1.00 97.38 130 TRP A C 1
ATOM 1030 O O . TRP A 1 130 ? -6.079 -1.520 3.046 1.00 97.38 130 TRP A O 1
ATOM 1040 N N . ALA A 1 131 ? -4.099 -1.527 4.092 1.00 97.38 131 ALA A N 1
ATOM 1041 C CA . ALA A 1 131 ? -4.368 -2.760 4.829 1.00 97.38 131 ALA A CA 1
ATOM 1042 C C . ALA A 1 131 ? -5.574 -2.635 5.773 1.00 97.38 131 ALA A C 1
ATOM 1044 O O . ALA A 1 131 ? -6.386 -3.557 5.872 1.00 97.38 131 ALA A O 1
ATOM 1045 N N . THR A 1 132 ? -5.729 -1.475 6.418 1.00 96.06 132 THR A N 1
ATOM 1046 C CA . THR A 1 132 ? -6.881 -1.180 7.283 1.00 96.06 132 THR A CA 1
ATOM 1047 C C . THR A 1 132 ? -8.183 -1.151 6.482 1.00 96.06 132 THR A C 1
ATOM 1049 O O . THR A 1 132 ? -9.181 -1.727 6.908 1.00 96.06 132 THR A O 1
ATOM 1052 N N . LEU A 1 133 ? -8.174 -0.518 5.305 1.00 94.50 133 LEU A N 1
ATOM 1053 C CA . LEU A 1 133 ? -9.312 -0.510 4.384 1.00 94.50 133 LEU A CA 1
ATOM 1054 C C . LEU A 1 133 ? -9.672 -1.913 3.916 1.00 94.50 133 LEU A C 1
ATOM 1056 O O . LEU A 1 133 ? -10.834 -2.300 4.003 1.00 94.50 133 LEU A O 1
ATOM 1060 N N . GLY A 1 134 ? -8.676 -2.678 3.468 1.00 94.25 134 GLY A N 1
ATOM 1061 C CA . GLY A 1 134 ? -8.862 -4.059 3.053 1.00 94.25 134 GLY A CA 1
ATOM 1062 C C . GLY A 1 134 ? -9.547 -4.890 4.134 1.00 94.25 134 GLY A C 1
ATOM 1063 O O . GLY A 1 134 ? -10.544 -5.542 3.856 1.00 94.25 134 GLY A O 1
ATOM 1064 N N . SER A 1 135 ? -9.087 -4.794 5.383 1.00 93.88 135 SER A N 1
ATOM 1065 C CA . SER A 1 135 ? -9.709 -5.496 6.511 1.00 93.88 135 SER A CA 1
ATOM 1066 C C . SER A 1 135 ? -11.183 -5.108 6.719 1.00 93.88 135 SER A C 1
ATOM 1068 O O . SER A 1 135 ? -12.040 -5.983 6.822 1.00 93.88 135 SER A O 1
ATOM 1070 N N . ILE A 1 136 ? -11.511 -3.811 6.712 1.00 91.69 136 ILE A N 1
ATOM 1071 C CA . ILE A 1 136 ? -12.882 -3.329 6.972 1.00 91.69 136 ILE A CA 1
ATOM 1072 C C . ILE A 1 136 ? -13.856 -3.723 5.861 1.00 91.69 136 ILE A C 1
ATOM 1074 O O . ILE A 1 136 ? -15.002 -4.064 6.143 1.00 91.69 136 ILE A O 1
ATOM 1078 N N . TYR A 1 137 ? -13.397 -3.726 4.611 1.00 89.94 137 TYR A N 1
ATOM 1079 C CA . TYR A 1 137 ? -14.183 -4.202 3.471 1.00 89.94 137 TYR A CA 1
ATOM 1080 C C . TYR A 1 137 ? -14.091 -5.721 3.272 1.00 89.94 137 TYR A C 1
ATOM 1082 O O . TYR A 1 137 ? -14.445 -6.225 2.208 1.00 89.94 137 TYR A O 1
ATOM 1090 N N . GLN A 1 138 ? -13.630 -6.455 4.294 1.00 90.31 138 GLN A N 1
ATOM 1091 C CA . GLN A 1 138 ? -13.541 -7.918 4.315 1.00 90.31 138 GLN A CA 1
ATOM 1092 C C . GLN A 1 138 ? -12.724 -8.498 3.153 1.00 90.31 138 GLN A C 1
ATOM 1094 O O . GLN A 1 138 ? -12.958 -9.621 2.703 1.00 90.31 138 GLN A O 1
ATOM 1099 N N . LEU A 1 139 ? -11.746 -7.733 2.669 1.00 92.75 139 LEU A N 1
ATOM 1100 C CA . LEU A 1 139 ? -10.756 -8.188 1.714 1.00 92.75 139 LEU A CA 1
ATOM 1101 C C . LEU A 1 139 ? -9.718 -9.024 2.464 1.00 92.75 139 LEU A C 1
ATOM 1103 O O . LEU A 1 139 ? -8.995 -8.515 3.325 1.00 92.75 139 LEU A O 1
ATOM 1107 N N . GLY A 1 140 ? -9.633 -10.310 2.128 1.00 94.25 140 GLY A N 1
ATOM 1108 C CA . GLY A 1 140 ? -8.637 -11.205 2.715 1.00 94.25 140 GLY A CA 1
ATOM 1109 C C . GLY A 1 140 ? -7.205 -10.700 2.498 1.00 94.25 140 GLY A C 1
ATOM 1110 O O . GLY A 1 140 ? -6.903 -10.088 1.470 1.00 94.25 140 GLY A O 1
ATOM 1111 N N . LEU A 1 141 ? -6.307 -10.996 3.445 1.00 95.81 141 LEU A N 1
ATOM 1112 C CA . LEU A 1 141 ? -4.916 -10.521 3.426 1.00 95.81 141 LEU A CA 1
ATOM 1113 C C . LEU A 1 141 ? -4.191 -10.822 2.101 1.00 95.81 141 LEU A C 1
ATOM 1115 O O . LEU A 1 141 ? -3.464 -9.973 1.591 1.00 95.81 141 LEU A O 1
ATOM 1119 N N . ALA A 1 142 ? -4.441 -11.990 1.500 1.00 95.88 142 ALA A N 1
ATOM 1120 C CA . ALA A 1 142 ? -3.867 -12.362 0.205 1.00 95.88 142 ALA A CA 1
ATOM 1121 C C . ALA A 1 142 ? -4.198 -11.340 -0.897 1.00 95.88 142 ALA A C 1
ATOM 1123 O O . ALA A 1 142 ? -3.328 -10.943 -1.672 1.00 95.88 142 ALA A O 1
ATOM 1124 N N . ASN A 1 143 ? -5.446 -10.868 -0.931 1.00 96.06 143 ASN A N 1
ATOM 1125 C CA . ASN A 1 143 ? -5.893 -9.869 -1.895 1.00 96.06 143 ASN A CA 1
ATOM 1126 C C . ASN A 1 143 ? -5.363 -8.477 -1.544 1.00 96.06 143 ASN A C 1
ATOM 1128 O O . ASN A 1 143 ? -4.969 -7.743 -2.442 1.00 96.06 143 ASN A O 1
ATOM 1132 N N . VAL A 1 144 ? -5.278 -8.121 -0.260 1.00 97.00 144 VAL A N 1
ATOM 1133 C CA . VAL A 1 144 ? -4.656 -6.857 0.175 1.00 97.00 144 VAL A CA 1
ATOM 1134 C C . VAL A 1 144 ? -3.217 -6.760 -0.324 1.00 97.00 144 VAL A C 1
ATOM 1136 O O . VAL A 1 144 ? -2.847 -5.758 -0.936 1.00 97.00 144 VAL A O 1
ATOM 1139 N N . VAL A 1 145 ? -2.419 -7.807 -0.114 1.00 97.56 145 VAL A N 1
ATOM 1140 C CA . VAL A 1 145 ? -1.026 -7.852 -0.575 1.00 97.56 145 VAL A CA 1
ATOM 1141 C C . VAL A 1 145 ? -0.957 -7.906 -2.103 1.00 97.56 145 VAL A C 1
ATOM 1143 O O . VAL A 1 145 ? -0.177 -7.177 -2.714 1.00 97.56 145 VAL A O 1
ATOM 1146 N N . GLY A 1 146 ? -1.793 -8.729 -2.737 1.00 96.56 146 GLY A N 1
ATOM 1147 C CA . GLY A 1 146 ? -1.797 -8.892 -4.188 1.00 96.56 146 GLY A CA 1
ATOM 1148 C C . GLY A 1 146 ? -2.148 -7.605 -4.929 1.00 96.56 146 GLY A C 1
ATOM 1149 O O . GLY A 1 146 ? -1.465 -7.239 -5.883 1.00 96.56 146 GLY A O 1
ATOM 1150 N N . GLU A 1 147 ? -3.189 -6.893 -4.502 1.00 96.88 147 GLU A N 1
ATOM 1151 C CA . GLU A 1 147 ? -3.594 -5.621 -5.112 1.00 96.88 147 GLU A CA 1
ATOM 1152 C C . GLU A 1 147 ? -2.578 -4.508 -4.841 1.00 96.88 147 GLU A C 1
ATOM 1154 O O . GLU A 1 147 ? -2.281 -3.726 -5.743 1.00 96.88 147 GLU A O 1
ATOM 1159 N N . PHE A 1 148 ? -1.956 -4.492 -3.658 1.00 96.88 148 PHE A N 1
ATOM 1160 C CA . PHE A 1 148 ? -0.846 -3.584 -3.368 1.00 96.88 148 PHE A CA 1
ATOM 1161 C C . PHE A 1 148 ? 0.316 -3.781 -4.357 1.00 96.88 148 PHE A C 1
ATOM 1163 O O . PHE A 1 148 ? 0.765 -2.832 -4.998 1.00 96.88 148 PHE A O 1
ATOM 1170 N N . LEU A 1 149 ? 0.774 -5.026 -4.534 1.00 96.62 149 LEU A N 1
ATOM 1171 C CA . LEU A 1 149 ? 1.884 -5.355 -5.434 1.00 96.62 149 LEU A CA 1
ATOM 1172 C C . LEU A 1 149 ? 1.541 -5.087 -6.905 1.00 96.62 149 LEU A C 1
ATOM 1174 O O . LEU A 1 149 ? 2.392 -4.616 -7.659 1.00 96.62 149 LEU A O 1
ATOM 1178 N N . ARG A 1 150 ? 0.298 -5.357 -7.326 1.00 95.38 150 ARG A N 1
ATOM 1179 C CA . ARG A 1 150 ? -0.163 -5.027 -8.684 1.00 95.38 150 ARG A CA 1
ATOM 1180 C C . ARG A 1 150 ? -0.157 -3.523 -8.930 1.00 95.38 150 ARG A C 1
ATOM 1182 O O . ARG A 1 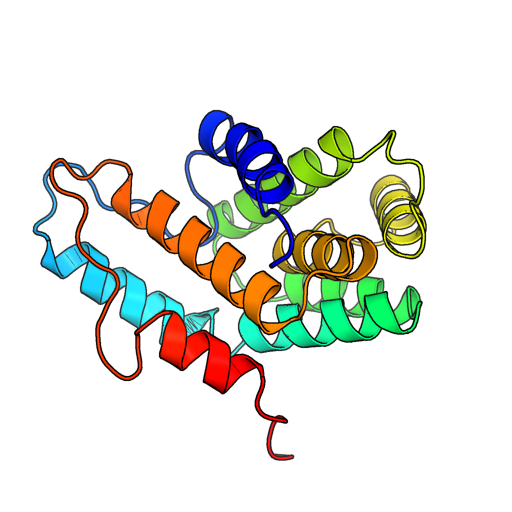150 ? 0.194 -3.110 -10.034 1.00 95.38 150 ARG A O 1
ATOM 1189 N N . LEU A 1 151 ? -0.511 -2.715 -7.930 1.00 95.62 151 LEU A N 1
ATOM 1190 C CA . LEU A 1 151 ? -0.475 -1.261 -8.043 1.00 95.62 151 LEU A CA 1
ATOM 1191 C C . LEU A 1 151 ? 0.965 -0.732 -8.126 1.00 95.62 151 LEU A C 1
ATOM 1193 O O . LEU A 1 151 ? 1.254 0.083 -8.998 1.00 95.62 151 LEU A O 1
ATOM 1197 N N . GLU A 1 152 ? 1.887 -1.239 -7.303 1.00 95.56 152 GLU A N 1
ATOM 1198 C CA . GLU A 1 152 ? 3.318 -0.901 -7.408 1.00 95.56 152 GLU A CA 1
ATOM 1199 C C . GLU A 1 152 ? 3.886 -1.273 -8.788 1.00 95.56 152 GLU A C 1
ATOM 1201 O O . GLU A 1 152 ? 4.522 -0.449 -9.449 1.00 95.56 152 GLU A O 1
ATOM 1206 N N . TRP A 1 153 ? 3.583 -2.477 -9.289 1.00 94.94 153 TRP A N 1
ATOM 1207 C CA . TRP A 1 153 ? 3.981 -2.890 -10.640 1.00 94.94 153 TRP A CA 1
ATOM 1208 C C . TRP A 1 153 ? 3.369 -1.999 -11.726 1.00 94.94 153 TRP A C 1
ATOM 1210 O O . TRP A 1 153 ? 4.028 -1.665 -12.715 1.00 94.94 153 TRP A O 1
ATOM 1220 N N . HIS A 1 154 ? 2.110 -1.590 -11.551 1.00 93.94 154 HIS A N 1
ATOM 1221 C CA . HIS A 1 154 ? 1.453 -0.662 -12.459 1.00 93.94 154 HIS A CA 1
ATOM 1222 C C . HIS A 1 154 ? 2.202 0.672 -12.508 1.00 93.94 154 HIS A C 1
ATOM 1224 O O . HIS A 1 154 ? 2.550 1.114 -13.599 1.00 93.94 154 HIS A O 1
ATOM 1230 N N . PHE A 1 155 ? 2.515 1.290 -11.366 1.00 94.31 155 PHE A N 1
ATOM 1231 C CA . PHE A 1 155 ? 3.273 2.547 -11.342 1.00 94.31 155 PHE A CA 1
ATOM 1232 C C . PHE A 1 155 ? 4.665 2.414 -11.952 1.00 94.31 155 PHE A C 1
ATOM 1234 O O . PHE A 1 155 ? 5.068 3.289 -12.719 1.00 94.31 155 PHE A O 1
ATOM 1241 N N . LEU A 1 156 ? 5.353 1.303 -11.684 1.00 93.56 156 LEU A N 1
ATOM 1242 C CA . LEU A 1 156 ? 6.658 1.013 -12.270 1.00 93.56 156 LEU A CA 1
ATOM 1243 C C . LEU A 1 156 ? 6.607 0.968 -13.804 1.00 93.56 156 LEU A C 1
ATOM 1245 O O . LEU A 1 156 ? 7.518 1.458 -14.463 1.00 93.56 156 LEU A O 1
ATOM 1249 N N . THR A 1 157 ? 5.559 0.374 -14.378 1.00 93.62 157 THR A N 1
ATOM 1250 C CA . THR A 1 157 ? 5.514 0.023 -15.810 1.00 93.62 157 THR A CA 1
ATOM 1251 C C . THR A 1 157 ? 4.577 0.886 -16.653 1.00 93.62 157 THR A C 1
ATOM 1253 O O . THR A 1 157 ? 4.554 0.748 -17.874 1.00 93.62 157 THR A O 1
ATOM 1256 N N . ARG A 1 158 ? 3.799 1.796 -16.051 1.00 92.00 158 ARG A N 1
ATOM 1257 C CA . ARG A 1 158 ? 2.734 2.548 -16.749 1.00 92.00 158 ARG A CA 1
ATOM 1258 C C . ARG A 1 158 ? 3.209 3.419 -17.912 1.00 92.00 158 ARG A C 1
ATOM 1260 O O . ARG A 1 158 ? 2.404 3.708 -18.789 1.00 92.00 158 ARG A O 1
ATOM 1267 N N . GLN A 1 159 ? 4.469 3.859 -17.906 1.00 90.81 159 GLN A N 1
ATOM 1268 C CA . GLN A 1 159 ? 5.041 4.695 -18.971 1.00 90.81 159 GLN A CA 1
ATOM 1269 C C . GLN A 1 159 ? 5.693 3.873 -20.089 1.00 90.81 159 GLN A C 1
ATOM 1271 O O . GLN A 1 159 ? 6.036 4.422 -21.138 1.00 90.81 159 GLN A O 1
ATOM 1276 N N . MET A 1 160 ? 5.860 2.566 -19.882 1.00 88.56 160 MET A N 1
ATOM 1277 C CA . MET A 1 160 ? 6.486 1.689 -20.859 1.00 88.56 160 MET A CA 1
ATOM 1278 C C . MET A 1 160 ? 5.537 1.456 -22.042 1.00 88.56 160 MET A C 1
ATOM 1280 O O . MET A 1 160 ? 4.337 1.252 -21.839 1.00 88.56 160 MET A O 1
ATOM 1284 N N . PRO A 1 161 ? 6.052 1.446 -23.284 1.00 84.06 161 PRO A N 1
ATOM 1285 C CA . PRO A 1 161 ? 5.224 1.267 -24.476 1.00 84.06 161 PRO A CA 1
ATOM 1286 C C . PRO A 1 161 ? 4.601 -0.133 -24.538 1.00 84.06 161 PRO A C 1
ATOM 1288 O O . PRO A 1 161 ? 3.475 -0.297 -24.999 1.00 84.06 161 PRO A O 1
ATOM 1291 N N . ILE A 1 162 ? 5.322 -1.136 -24.036 1.00 84.12 162 ILE A N 1
ATOM 1292 C CA . ILE A 1 162 ? 4.860 -2.514 -23.901 1.00 84.12 162 ILE A CA 1
ATOM 1293 C C . ILE A 1 162 ? 4.928 -2.848 -22.420 1.00 84.12 162 ILE A C 1
ATOM 1295 O O . ILE A 1 162 ? 6.006 -2.797 -21.830 1.00 84.12 162 ILE A O 1
ATOM 1299 N N . LYS A 1 163 ? 3.784 -3.183 -21.817 1.00 81.50 163 LYS A N 1
ATOM 1300 C CA . LYS A 1 163 ? 3.722 -3.546 -20.398 1.00 81.50 163 LYS A CA 1
ATOM 1301 C C . LYS A 1 163 ? 4.347 -4.929 -20.206 1.00 81.50 163 LYS A C 1
ATOM 1303 O O . LYS A 1 163 ? 3.769 -5.911 -20.680 1.00 81.50 163 LYS A O 1
ATOM 1308 N N . PRO A 1 164 ? 5.497 -5.039 -19.522 1.00 83.31 164 PRO A N 1
ATOM 1309 C CA . PRO A 1 164 ? 6.070 -6.339 -19.242 1.00 83.31 164 PRO A CA 1
ATOM 1310 C C . PRO A 1 164 ? 5.177 -7.094 -18.254 1.00 83.31 164 PRO A C 1
ATOM 1312 O O . PRO A 1 164 ? 4.487 -6.506 -17.414 1.00 83.31 164 PRO A O 1
ATOM 1315 N N . SER A 1 165 ? 5.204 -8.422 -18.344 1.00 79.69 165 SER A N 1
ATOM 1316 C CA . SER A 1 165 ? 4.622 -9.260 -17.295 1.00 79.69 165 SER A CA 1
ATOM 1317 C C . SER A 1 165 ? 5.421 -9.093 -15.997 1.00 79.69 165 SER A C 1
ATOM 1319 O O . SER A 1 165 ? 6.645 -8.945 -16.077 1.00 79.69 165 SER A O 1
ATOM 1321 N N . PRO A 1 166 ? 4.773 -9.156 -14.817 1.00 76.81 166 PRO A N 1
ATOM 1322 C CA . PRO A 1 166 ? 5.479 -9.222 -13.542 1.00 76.81 166 PRO A CA 1
ATOM 1323 C C . PRO A 1 166 ? 6.544 -10.321 -13.547 1.00 76.81 166 PRO A C 1
ATOM 1325 O O . PRO A 1 166 ? 6.411 -11.326 -14.256 1.00 76.81 166 PRO A O 1
ATOM 1328 N N . ALA A 1 167 ? 7.593 -10.137 -12.743 1.00 80.25 167 ALA A N 1
ATOM 1329 C CA . ALA A 1 167 ? 8.684 -11.101 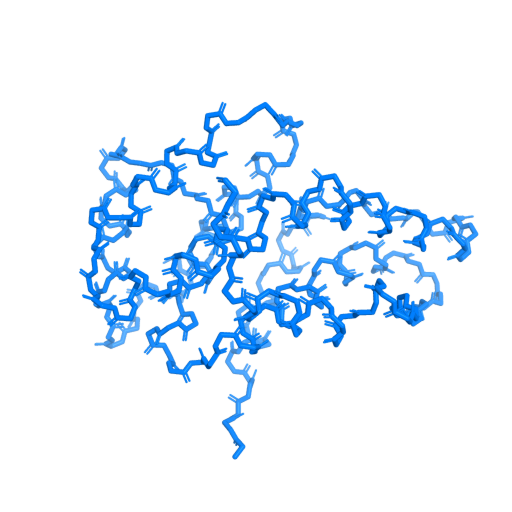-12.644 1.00 80.25 167 ALA A CA 1
ATOM 1330 C C . ALA A 1 167 ? 8.171 -12.529 -12.354 1.00 80.25 167 ALA A C 1
ATOM 1332 O O . ALA A 1 167 ? 7.135 -12.723 -11.720 1.00 80.25 167 ALA A O 1
ATOM 1333 N N . ARG A 1 168 ? 8.892 -13.547 -12.838 1.00 84.94 168 ARG A N 1
ATOM 1334 C CA . ARG A 1 168 ? 8.566 -14.968 -12.616 1.00 84.94 168 ARG A CA 1
ATOM 1335 C C . ARG A 1 168 ? 9.301 -15.522 -11.390 1.00 84.94 168 ARG A C 1
ATOM 1337 O O . ARG A 1 168 ? 10.271 -14.927 -10.923 1.00 84.94 168 ARG A O 1
ATOM 1344 N N . GLY A 1 169 ? 8.859 -16.682 -10.902 1.00 91.44 169 GLY A N 1
ATOM 1345 C CA . GLY A 1 169 ? 9.505 -17.390 -9.792 1.00 91.44 169 GLY A CA 1
ATOM 1346 C C . GLY A 1 169 ? 9.311 -16.684 -8.450 1.00 91.44 169 GLY A C 1
ATOM 1347 O O . GLY A 1 169 ? 8.211 -16.211 -8.156 1.00 91.44 169 GLY A O 1
ATOM 1348 N N . GLU A 1 170 ? 10.377 -16.601 -7.653 1.00 92.56 170 GLU A N 1
ATOM 1349 C CA . GLU A 1 170 ? 10.357 -16.022 -6.298 1.00 92.56 170 GLU A CA 1
ATOM 1350 C C . GLU A 1 170 ? 9.963 -14.534 -6.257 1.00 92.56 170 GLU A C 1
ATOM 1352 O O . GLU A 1 170 ? 9.449 -14.048 -5.258 1.00 92.56 170 GLU A O 1
ATOM 1357 N N . PHE A 1 171 ? 10.139 -13.813 -7.367 1.00 93.44 171 PHE A N 1
ATOM 1358 C CA . PHE A 1 171 ? 9.782 -12.396 -7.483 1.00 93.44 171 PHE A CA 1
ATOM 1359 C C . PHE A 1 171 ? 8.382 -12.178 -8.070 1.00 93.44 171 PHE A C 1
ATOM 1361 O O . PHE A 1 171 ? 7.982 -11.038 -8.313 1.00 93.44 171 PHE A O 1
ATOM 1368 N N . SER A 1 172 ? 7.638 -13.253 -8.343 1.00 94.75 172 SER A N 1
ATOM 1369 C CA . SER A 1 172 ? 6.270 -13.142 -8.846 1.00 94.75 172 SER A CA 1
ATOM 1370 C C . SER A 1 172 ? 5.313 -12.663 -7.767 1.00 94.75 172 SER A C 1
ATOM 1372 O O . SER A 1 172 ? 5.433 -13.040 -6.605 1.00 94.75 172 SER A O 1
ATOM 1374 N N . ILE A 1 173 ? 4.307 -11.875 -8.160 1.00 95.50 173 ILE A N 1
ATOM 1375 C CA . ILE A 1 173 ? 3.279 -11.378 -7.231 1.00 95.50 173 ILE A CA 1
ATOM 1376 C C . ILE A 1 173 ? 2.633 -12.541 -6.468 1.00 95.50 173 ILE A C 1
ATOM 1378 O O . ILE A 1 173 ? 2.453 -12.449 -5.262 1.00 95.50 173 ILE A O 1
ATOM 1382 N N . ALA A 1 174 ? 2.339 -13.656 -7.143 1.00 95.00 174 ALA A N 1
ATOM 1383 C CA . ALA A 1 174 ? 1.761 -14.836 -6.502 1.00 95.00 174 ALA A CA 1
ATOM 1384 C C . ALA A 1 174 ? 2.679 -15.430 -5.419 1.00 95.00 174 ALA A C 1
ATOM 1386 O O . ALA A 1 174 ? 2.204 -15.775 -4.337 1.00 95.00 174 ALA A O 1
ATOM 1387 N N . HIS A 1 175 ? 3.986 -15.517 -5.685 1.00 95.00 175 HIS A N 1
ATOM 1388 C CA . HIS A 1 175 ? 4.954 -16.004 -4.705 1.00 95.00 175 HIS A CA 1
ATOM 1389 C C . HIS A 1 175 ? 5.071 -15.058 -3.507 1.00 95.00 175 HIS A C 1
ATOM 1391 O O . HIS A 1 175 ? 4.992 -15.510 -2.370 1.00 95.00 175 HIS A O 1
ATOM 1397 N N . LEU A 1 176 ? 5.177 -13.753 -3.761 1.00 95.88 176 LEU A N 1
ATOM 1398 C CA . LEU A 1 176 ? 5.296 -12.724 -2.725 1.00 95.88 176 LEU A CA 1
ATOM 1399 C C . LEU A 1 176 ? 4.047 -12.620 -1.850 1.00 95.88 176 LEU A C 1
ATOM 1401 O O . LEU A 1 176 ? 4.153 -12.393 -0.649 1.00 95.88 176 LEU A O 1
ATOM 1405 N N . VAL A 1 177 ? 2.862 -12.811 -2.438 1.00 96.25 177 VAL A N 1
ATOM 1406 C CA . VAL A 1 177 ? 1.614 -12.920 -1.679 1.00 96.25 177 VAL A CA 1
ATOM 1407 C C . VAL A 1 177 ? 1.696 -14.103 -0.729 1.00 96.25 177 VAL A C 1
ATOM 1409 O O . VAL A 1 177 ? 1.460 -13.917 0.455 1.00 96.25 177 VAL A O 1
ATOM 1412 N N . ARG A 1 178 ? 2.059 -15.295 -1.218 1.00 94.12 178 ARG A N 1
ATOM 1413 C CA . ARG A 1 178 ? 2.178 -16.490 -0.373 1.00 94.12 178 ARG A CA 1
ATOM 1414 C C . ARG A 1 178 ? 3.178 -16.276 0.767 1.00 94.12 178 ARG A C 1
ATOM 1416 O O . ARG A 1 178 ? 2.831 -16.540 1.910 1.00 94.12 178 ARG A O 1
ATOM 1423 N N . GLU A 1 179 ? 4.354 -15.735 0.461 1.00 92.44 179 GLU A N 1
ATOM 1424 C CA . GLU A 1 179 ? 5.401 -15.420 1.441 1.00 92.44 179 GLU A CA 1
ATOM 1425 C C . GLU A 1 179 ? 4.890 -14.453 2.525 1.00 92.44 179 GLU A C 1
ATOM 1427 O O . GLU A 1 179 ? 5.064 -14.694 3.714 1.00 92.44 179 GLU A O 1
ATOM 1432 N N . ALA A 1 180 ? 4.158 -13.401 2.144 1.00 91.06 180 ALA A N 1
ATOM 1433 C CA . ALA A 1 180 ? 3.599 -12.436 3.094 1.00 91.06 180 ALA A CA 1
ATOM 1434 C C . ALA A 1 180 ? 2.503 -13.015 4.015 1.00 91.06 180 ALA A C 1
ATOM 1436 O O . ALA A 1 180 ? 2.170 -12.400 5.035 1.00 91.06 180 ALA A O 1
ATOM 1437 N N . LEU A 1 181 ? 1.916 -14.167 3.668 1.00 90.25 181 LEU A N 1
ATOM 1438 C CA . LEU A 1 181 ? 0.935 -14.866 4.506 1.00 90.25 181 LEU A CA 1
ATOM 1439 C C . LEU A 1 181 ? 1.599 -15.763 5.557 1.00 90.25 181 LEU A C 1
ATOM 1441 O O . LEU A 1 181 ? 0.995 -16.014 6.605 1.00 90.25 181 LEU A O 1
ATOM 1445 N N . GLU A 1 182 ? 2.819 -16.239 5.305 1.00 86.69 182 GLU A N 1
ATOM 1446 C CA . GLU A 1 182 ? 3.529 -17.147 6.204 1.00 86.69 182 GLU A CA 1
ATOM 1447 C C . GLU A 1 182 ? 3.869 -16.436 7.523 1.00 86.69 182 GLU A C 1
ATOM 1449 O O . GLU A 1 182 ? 4.355 -15.304 7.501 1.00 86.69 182 GLU A O 1
ATOM 1454 N N . PRO A 1 183 ? 3.580 -17.022 8.705 1.00 67.75 183 PRO A N 1
ATOM 1455 C CA . PRO A 1 183 ? 4.082 -16.539 9.996 1.00 67.75 183 PRO A CA 1
ATOM 1456 C C . PRO A 1 183 ? 5.575 -16.236 9.907 1.00 67.75 183 PRO A C 1
ATOM 1458 O O . PRO A 1 183 ? 6.330 -17.084 9.445 1.00 67.75 183 PRO A O 1
ATOM 1461 N N . LEU A 1 184 ? 5.995 -15.039 10.339 1.00 57.81 184 LEU A N 1
ATOM 1462 C CA . LEU A 1 184 ? 7.419 -14.788 10.540 1.00 57.81 184 LEU A CA 1
ATOM 1463 C C . LEU A 1 184 ? 7.907 -15.871 11.504 1.00 57.81 184 LEU A C 1
ATOM 1465 O O . LEU A 1 184 ? 7.407 -15.953 12.629 1.00 57.81 184 LEU A O 1
ATOM 1469 N N . ALA A 1 185 ? 8.819 -16.730 11.048 1.00 44.16 185 ALA A N 1
ATOM 1470 C CA . ALA A 1 185 ? 9.567 -17.573 11.960 1.00 44.16 185 ALA A CA 1
ATOM 1471 C C . ALA A 1 185 ? 10.214 -16.623 12.971 1.00 44.16 185 ALA A C 1
ATOM 1473 O O . ALA A 1 185 ? 10.857 -15.654 12.566 1.00 44.16 185 ALA A O 1
ATOM 1474 N N . LEU A 1 186 ? 9.948 -16.840 14.260 1.00 33.50 186 LEU A N 1
ATOM 1475 C CA . LEU A 1 186 ? 10.589 -16.097 15.340 1.00 33.50 186 LEU A CA 1
ATOM 1476 C C . LEU A 1 186 ? 12.106 -16.192 15.115 1.00 33.50 186 LEU A C 1
ATOM 1478 O O . LEU A 1 186 ? 12.665 -17.282 15.231 1.00 33.50 186 LEU A O 1
ATOM 1482 N N . GLN A 1 187 ? 12.723 -15.082 14.716 1.00 31.88 187 GLN A N 1
ATOM 1483 C CA . GLN A 1 187 ? 14.169 -14.886 14.743 1.00 31.88 187 GLN A CA 1
ATOM 1484 C C . GLN A 1 187 ? 14.495 -14.019 15.949 1.00 31.88 187 GLN A C 1
ATOM 1486 O O . GLN A 1 187 ? 13.779 -13.006 16.140 1.00 31.88 187 GLN A O 1
#

pLDDT: mean 90.16, std 10.02, range [31.88, 97.69]

Sequence (187 aa):
MQDLAWVRWLFTDLTRELSQLSLTPAAKTDPPWVSSQLWRSYVMQQFRPRIGPVLRHAWLAAEKGHTRGLRRLSEQLASQERPLAEKKASIAAAGILLRTTRTALHQGPLGKLRAAIQANACPAEWPIVWATLGSIYQLGLANVVGEFLRLEWHFLTRQMPIKPSPARGEFSIAHLVREALEPLALQ

Secondary structure (DSSP, 8-state):
---THHHHHHHHHHHHH-S-SSSPPPPTTS-HHHHHHHHHHHIIIIIIIIIHHHHHHHHHHHHTT-HHHHHHHHHHHHHS---HHHHHHHHHHHHHHHHHTTT-S--HHHHHHHHHHHTTSS---HHHHHHHHHHHTT--HHHHHHHHHHHHHHHHHTTSSS-PPPPPGGGSHHHHHHHHHSPPP--

Foldseek 3Di:
DDDCVVVVVLVVLLVVPDLAAQFDADAQPDDPCVLVVSLVCCCVPPCVVHLLLLLVQLLVCLLVLVLVSLQVSQQVNQPDDGPPSNLVRQQVSLVSLCVVCVPPPDCRSVVVNSVCVVVVVGGRGNSNSLSSVCNRVVNDSLRSQLSVSVSNLCSRQVNHPDRDQQDDDCSHSNNSSVVSPDPDDDD